Protein AF-Q1YRH8-F1 (afdb_monomer_lite)

Organism: NCBI:txid314287

pLDDT: mean 72.98, std 12.65, range [39.28, 89.56]

Structure (mmCIF, N/CA/C/O backbone):
data_AF-Q1YRH8-F1
#
_entry.id   AF-Q1YRH8-F1
#
loop_
_atom_site.group_PDB
_atom_site.id
_atom_site.type_symbol
_atom_site.label_atom_id
_atom_site.label_alt_id
_atom_site.label_comp_id
_atom_site.label_asym_id
_atom_site.label_entity_id
_atom_site.label_seq_id
_atom_site.pdbx_PDB_ins_code
_atom_site.Cartn_x
_atom_site.Cartn_y
_atom_site.Cartn_z
_atom_site.occupancy
_atom_site.B_iso_or_equiv
_atom_site.auth_seq_id
_atom_site.auth_comp_id
_atom_site.auth_asym_id
_atom_site.auth_atom_id
_atom_site.pdbx_PDB_model_num
ATOM 1 N N . MET A 1 1 ? -27.798 15.670 37.077 1.00 57.66 1 MET A N 1
ATOM 2 C CA . MET A 1 1 ? -27.142 16.315 35.911 1.00 57.66 1 MET A CA 1
ATOM 3 C C . MET A 1 1 ? -25.886 15.578 35.438 1.00 57.66 1 MET A C 1
ATOM 5 O O . MET A 1 1 ? -25.841 15.227 34.269 1.00 57.66 1 MET A O 1
ATOM 9 N N . ALA A 1 2 ? -24.913 15.269 36.309 1.00 60.53 2 ALA A N 1
ATOM 10 C CA . ALA A 1 2 ? -23.658 14.599 35.916 1.00 60.53 2 ALA A CA 1
ATOM 11 C C . ALA A 1 2 ? -23.820 13.175 35.329 1.00 60.53 2 ALA A C 1
ATOM 13 O O . ALA A 1 2 ? -23.082 12.788 34.429 1.00 60.53 2 ALA A O 1
ATOM 14 N N . ALA A 1 3 ? -24.812 12.401 35.787 1.00 62.72 3 ALA A N 1
ATOM 15 C CA . ALA A 1 3 ? -25.101 11.083 35.212 1.00 62.72 3 ALA A CA 1
ATOM 16 C C . ALA A 1 3 ? -25.656 11.183 33.777 1.00 62.72 3 ALA A C 1
ATOM 18 O O . ALA A 1 3 ? -25.268 10.418 32.901 1.00 62.72 3 ALA A O 1
ATOM 19 N N . MET A 1 4 ? -26.509 12.176 33.505 1.00 70.06 4 MET A N 1
ATOM 20 C CA . MET A 1 4 ? -27.130 12.374 32.191 1.00 70.06 4 MET A CA 1
ATOM 21 C C . MET A 1 4 ? -26.109 12.811 31.132 1.00 70.06 4 MET A C 1
ATOM 23 O O . MET A 1 4 ? -26.150 12.335 30.001 1.00 70.06 4 MET A O 1
ATOM 27 N N . THR A 1 5 ? -25.139 13.651 31.507 1.00 74.75 5 THR A N 1
ATOM 28 C CA . THR A 1 5 ? -24.037 14.047 30.615 1.00 74.75 5 THR A CA 1
ATOM 29 C C . THR A 1 5 ? -23.064 12.898 30.348 1.00 74.75 5 THR A C 1
ATOM 31 O O . THR A 1 5 ? -22.548 12.783 29.235 1.00 74.75 5 THR A O 1
ATOM 34 N N . TYR A 1 6 ? -22.848 12.009 31.323 1.00 75.44 6 TYR A N 1
ATOM 35 C CA . TYR A 1 6 ? -22.051 10.794 31.142 1.00 75.44 6 TYR A CA 1
ATOM 36 C C . TYR A 1 6 ? -22.710 9.812 30.161 1.00 75.44 6 TYR A C 1
ATOM 38 O O . TYR A 1 6 ? -22.062 9.389 29.202 1.00 75.44 6 TYR A O 1
ATOM 46 N N . PHE A 1 7 ? -24.004 9.519 30.344 1.00 75.94 7 PHE A N 1
ATOM 47 C CA . PHE A 1 7 ? -24.761 8.654 29.433 1.00 75.94 7 PHE A CA 1
ATOM 48 C C . PHE A 1 7 ? -24.799 9.217 28.009 1.00 75.94 7 PHE A C 1
ATOM 50 O O . PHE A 1 7 ? -24.494 8.494 27.066 1.00 75.94 7 PHE A O 1
ATOM 57 N N . LEU A 1 8 ? -25.069 10.517 27.843 1.00 78.38 8 LEU A N 1
ATOM 58 C CA . LEU A 1 8 ? -25.075 11.167 26.528 1.00 78.38 8 LEU A CA 1
ATOM 59 C C . LEU A 1 8 ? -23.719 11.031 25.815 1.00 78.38 8 LEU A C 1
ATOM 61 O O . LEU A 1 8 ? -23.660 10.666 24.641 1.00 78.38 8 LEU A O 1
ATOM 65 N N . LYS A 1 9 ? -22.619 11.278 26.537 1.00 82.19 9 LYS A N 1
ATOM 66 C CA . LYS A 1 9 ? -21.258 11.148 26.004 1.00 82.19 9 LYS A CA 1
ATOM 67 C C . LYS A 1 9 ? -20.960 9.712 25.580 1.00 82.19 9 LYS A C 1
ATOM 69 O O . LYS A 1 9 ? -20.361 9.497 24.530 1.00 82.19 9 LYS A O 1
ATOM 74 N N . GLN A 1 10 ? -21.372 8.733 26.380 1.00 80.38 10 GLN A N 1
ATOM 75 C CA . GLN A 1 10 ? -21.141 7.324 26.084 1.00 80.38 10 GLN A CA 1
ATOM 76 C C . GLN A 1 10 ? -21.951 6.859 24.865 1.00 80.38 10 GLN A C 1
ATOM 78 O O . GLN A 1 10 ? -21.390 6.208 23.985 1.00 80.38 10 GLN A O 1
ATOM 83 N N . THR A 1 11 ? -23.220 7.261 24.758 1.00 83.62 11 THR A N 1
ATOM 84 C CA . THR A 1 11 ? -24.074 6.967 23.596 1.00 83.62 11 THR A CA 1
ATOM 85 C C . THR A 1 11 ? -23.517 7.586 22.317 1.00 83.62 11 THR A C 1
ATOM 87 O O . THR A 1 11 ? -23.450 6.911 21.292 1.00 83.62 11 THR A O 1
ATOM 90 N N . LEU A 1 12 ? -23.042 8.835 22.374 1.00 85.62 12 LEU A N 1
ATOM 91 C CA . LEU A 1 12 ? -22.444 9.513 21.221 1.00 85.62 12 LEU A CA 1
ATOM 92 C C . LEU A 1 12 ? -21.174 8.800 20.743 1.00 85.62 12 LEU A C 1
ATOM 94 O O . LEU A 1 12 ? -20.993 8.600 19.546 1.00 85.62 12 LEU A O 1
ATOM 98 N N . VAL A 1 13 ? -20.319 8.357 21.668 1.00 85.94 13 VAL A N 1
ATOM 99 C CA . VAL A 1 13 ? -19.107 7.592 21.337 1.00 85.94 13 VAL A CA 1
ATOM 100 C C . VAL A 1 13 ? -19.458 6.252 20.682 1.00 85.94 13 VAL A C 1
ATOM 102 O O . VAL A 1 13 ? -18.837 5.891 19.686 1.00 85.94 13 VAL A O 1
ATOM 105 N N . VAL A 1 14 ? -20.459 5.529 21.195 1.00 86.06 14 VAL A N 1
ATOM 106 C CA . VAL A 1 14 ? -20.920 4.261 20.600 1.00 86.06 14 VAL A CA 1
ATOM 107 C C . VAL A 1 14 ? -21.490 4.485 19.199 1.00 86.06 14 VAL A C 1
ATOM 109 O O . VAL A 1 14 ? -21.098 3.787 18.264 1.00 86.06 14 VAL A O 1
ATOM 112 N N . PHE A 1 15 ? -22.349 5.491 19.032 1.00 87.69 15 PHE A N 1
ATOM 113 C CA . PHE A 1 15 ? -22.907 5.865 17.733 1.00 87.69 15 PHE A CA 1
ATOM 114 C C . PHE A 1 15 ? -21.812 6.215 16.719 1.00 87.69 15 PHE A C 1
ATOM 116 O O . PHE A 1 15 ? -21.863 5.783 15.567 1.00 87.69 15 PHE A O 1
ATOM 123 N N . LEU A 1 16 ? -20.786 6.951 17.154 1.00 88.69 16 LEU A N 1
ATOM 124 C CA . LEU A 1 16 ? -19.670 7.345 16.302 1.00 88.69 16 LEU A CA 1
ATOM 125 C C . LEU A 1 16 ? -18.826 6.138 15.879 1.00 88.69 16 LEU A C 1
ATOM 127 O O . LEU A 1 16 ? -18.448 6.050 14.713 1.00 88.69 16 LEU A O 1
ATOM 131 N N . VAL A 1 17 ? -18.592 5.173 16.778 1.00 87.56 17 VAL A N 1
ATOM 132 C CA . VAL A 1 17 ? -17.941 3.904 16.415 1.00 87.56 17 VAL A CA 1
ATOM 133 C C . VAL A 1 17 ? -18.764 3.167 15.360 1.00 87.56 17 VAL A C 1
ATOM 135 O O . VAL A 1 17 ? -18.214 2.839 14.314 1.00 87.56 17 VAL A O 1
ATOM 138 N N . ILE A 1 18 ? -20.067 2.956 15.576 1.00 87.69 18 ILE A N 1
ATOM 139 C CA . ILE A 1 18 ? -20.941 2.256 14.612 1.00 87.69 18 ILE A CA 1
ATOM 140 C C . ILE A 1 18 ? -20.935 2.969 13.254 1.00 87.69 18 ILE A C 1
ATOM 142 O O . ILE A 1 18 ? -20.771 2.328 12.219 1.00 87.69 18 ILE A O 1
ATOM 146 N N . SER A 1 19 ? -21.014 4.300 13.257 1.00 87.81 19 SER A N 1
ATOM 147 C CA . SER A 1 19 ? -20.952 5.113 12.039 1.00 87.81 19 SER A CA 1
ATOM 148 C C . SER A 1 19 ? -19.624 4.941 11.293 1.00 87.81 19 SER A C 1
ATOM 150 O O . SER A 1 19 ? -19.625 4.887 10.067 1.00 87.81 19 SER A O 1
ATOM 152 N N . CYS A 1 20 ? -18.498 4.784 12.002 1.00 88.31 20 CYS A N 1
ATOM 153 C CA . CYS A 1 20 ? -17.207 4.471 11.378 1.00 88.31 20 CYS A CA 1
ATOM 154 C C . CYS A 1 20 ? -17.208 3.092 10.706 1.00 88.31 20 CYS A C 1
ATOM 156 O O . CYS A 1 20 ? -16.678 2.953 9.608 1.00 88.31 20 CYS A O 1
ATOM 158 N N . TRP A 1 21 ? -17.804 2.075 11.337 1.00 87.81 21 TRP A N 1
ATOM 159 C CA . TRP A 1 21 ? -17.931 0.742 10.734 1.00 87.81 21 TRP A CA 1
ATOM 160 C C . TRP A 1 21 ? -18.792 0.778 9.466 1.00 87.81 21 TRP A C 1
ATOM 162 O O . TRP A 1 21 ? -18.396 0.214 8.446 1.00 87.81 21 TRP A O 1
ATOM 172 N N . CYS A 1 22 ? -19.923 1.489 9.502 1.00 89.31 22 CYS A N 1
ATOM 173 C CA . CYS A 1 22 ? -20.776 1.682 8.330 1.00 89.31 22 CYS A CA 1
ATOM 174 C C . CYS A 1 22 ? -20.044 2.437 7.216 1.00 89.31 22 CYS A C 1
ATOM 176 O O . CYS A 1 22 ? -20.076 2.011 6.066 1.00 89.31 22 CYS A O 1
ATOM 178 N N . LEU A 1 23 ? -19.343 3.524 7.553 1.00 89.56 23 LEU A N 1
ATOM 179 C CA . LEU A 1 23 ? -18.577 4.303 6.584 1.00 89.56 23 LEU A CA 1
ATOM 180 C C . LEU A 1 23 ? -17.472 3.458 5.938 1.00 89.56 23 LEU A C 1
ATOM 182 O O . LEU A 1 23 ? -17.323 3.493 4.722 1.00 89.56 23 LEU A O 1
ATOM 186 N N . LEU A 1 24 ? -16.745 2.649 6.717 1.00 88.31 24 LEU A N 1
ATOM 187 C CA . LEU A 1 24 ? -15.737 1.725 6.189 1.00 88.31 24 LEU A CA 1
ATOM 188 C C . LEU A 1 24 ? -16.352 0.725 5.199 1.00 88.31 24 LEU A C 1
ATOM 190 O O . LEU A 1 24 ? -15.787 0.502 4.130 1.00 88.31 24 LEU A O 1
ATOM 194 N N . ALA A 1 25 ? -17.509 0.148 5.533 1.00 87.00 25 ALA A N 1
ATOM 195 C CA . ALA A 1 25 ? -18.208 -0.788 4.655 1.00 87.00 25 ALA A CA 1
ATOM 196 C C . ALA A 1 25 ? -18.660 -0.119 3.349 1.00 87.00 25 ALA A C 1
ATOM 198 O O . ALA A 1 25 ? -18.429 -0.666 2.274 1.00 87.00 25 ALA A O 1
ATOM 199 N N . VAL A 1 26 ? -19.242 1.082 3.428 1.00 88.25 26 VAL A N 1
ATOM 200 C CA . VAL A 1 26 ? -19.670 1.856 2.251 1.00 88.25 26 VAL A CA 1
ATOM 201 C C . VAL A 1 26 ? -18.485 2.183 1.348 1.00 88.25 26 VAL A C 1
ATOM 203 O O . VAL A 1 26 ? -18.587 2.031 0.136 1.00 88.25 26 VAL A O 1
ATOM 206 N N . VAL A 1 27 ? -17.349 2.586 1.919 1.00 88.38 27 VAL A N 1
ATOM 207 C CA . VAL A 1 27 ? -16.140 2.908 1.149 1.00 88.38 27 VAL A CA 1
ATOM 208 C C . VAL A 1 27 ? -15.563 1.668 0.463 1.00 88.38 27 VAL A C 1
ATOM 210 O O . VAL A 1 27 ? -15.206 1.738 -0.709 1.00 88.38 27 VAL A O 1
ATOM 213 N N . LEU A 1 28 ? -15.511 0.525 1.155 1.00 85.62 28 LEU A N 1
ATOM 214 C CA . LEU A 1 28 ? -15.035 -0.737 0.576 1.00 85.62 28 LEU A CA 1
ATOM 215 C C . LEU A 1 28 ? -15.952 -1.244 -0.542 1.00 85.62 28 LEU A C 1
ATOM 217 O O . LEU A 1 28 ? -15.466 -1.623 -1.604 1.00 85.62 28 LEU A O 1
ATOM 221 N N . ILE A 1 29 ? -17.269 -1.231 -0.324 1.00 86.31 29 ILE A N 1
ATOM 222 C CA . ILE A 1 29 ? -18.248 -1.623 -1.348 1.00 86.31 29 ILE A CA 1
ATOM 223 C C . ILE A 1 29 ? -18.181 -0.655 -2.528 1.00 86.31 29 ILE A C 1
ATOM 225 O O . ILE A 1 29 ? -18.175 -1.099 -3.670 1.00 86.31 29 ILE A O 1
ATOM 229 N N . GLY A 1 30 ? -18.072 0.648 -2.260 1.00 84.19 30 GLY A N 1
ATOM 230 C CA . GLY A 1 30 ? -17.904 1.672 -3.286 1.00 84.19 30 GLY A CA 1
ATOM 231 C C . GLY 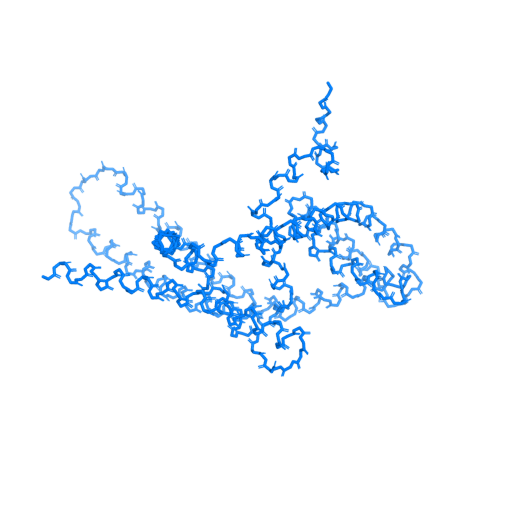A 1 30 ? -16.675 1.419 -4.154 1.00 84.19 30 GLY A C 1
ATOM 232 O O . GLY A 1 30 ? -16.782 1.479 -5.370 1.00 84.19 30 GLY A O 1
ATOM 233 N N . TYR A 1 31 ? -15.542 1.051 -3.557 1.00 85.00 31 TYR A N 1
ATOM 234 C CA . TYR A 1 31 ? -14.344 0.691 -4.315 1.00 85.00 31 TYR A CA 1
ATOM 235 C C . TYR A 1 31 ? -14.527 -0.584 -5.152 1.00 85.00 31 TYR A C 1
ATOM 237 O O . TYR A 1 31 ? -14.177 -0.609 -6.328 1.00 85.00 31 TYR A O 1
ATOM 245 N N . ILE A 1 32 ? -15.097 -1.649 -4.574 1.00 85.38 32 ILE A N 1
ATOM 246 C CA . ILE A 1 32 ? -15.266 -2.935 -5.273 1.00 85.38 32 ILE A CA 1
ATOM 247 C C . ILE A 1 32 ? -16.276 -2.815 -6.423 1.00 85.38 32 ILE A C 1
ATOM 249 O O . ILE A 1 32 ? -16.019 -3.285 -7.526 1.00 85.38 32 ILE A O 1
ATOM 253 N N . VAL A 1 33 ? -17.432 -2.205 -6.169 1.00 85.94 33 VAL A N 1
ATOM 254 C CA . VAL A 1 33 ? -18.534 -2.120 -7.137 1.00 85.94 33 VAL A CA 1
ATOM 255 C C . VAL A 1 33 ? -18.311 -0.983 -8.133 1.00 85.94 33 VAL A C 1
ATOM 257 O O . VAL A 1 33 ? -18.556 -1.158 -9.324 1.00 85.94 33 VAL A O 1
ATOM 260 N N . GLY A 1 34 ? -17.848 0.172 -7.658 1.00 81.62 34 GLY A N 1
ATOM 261 C CA . GLY A 1 34 ? -17.598 1.343 -8.492 1.00 81.62 34 GLY A CA 1
ATOM 262 C C . GLY A 1 34 ? -16.299 1.213 -9.273 1.00 81.62 34 GLY A C 1
ATOM 263 O O . GLY A 1 34 ? -16.327 1.006 -10.479 1.00 81.62 34 GLY A O 1
ATOM 264 N N . ASP A 1 35 ? -15.157 1.272 -8.585 1.00 81.88 35 ASP A N 1
ATOM 265 C CA . ASP A 1 35 ? -13.857 1.392 -9.258 1.00 81.88 35 ASP A CA 1
ATOM 266 C C . ASP A 1 35 ? -13.327 0.062 -9.819 1.00 81.88 35 ASP A C 1
ATOM 268 O O . ASP A 1 35 ? -12.639 0.064 -10.837 1.00 81.88 35 ASP A O 1
ATOM 272 N N . LEU A 1 36 ? -13.605 -1.077 -9.167 1.00 81.12 36 LEU A N 1
ATOM 273 C CA . LEU A 1 36 ? -13.096 -2.382 -9.613 1.00 81.12 36 LEU A CA 1
ATOM 274 C C . LEU A 1 36 ? -14.003 -3.049 -10.658 1.00 81.12 36 LEU A C 1
ATOM 276 O O . LEU A 1 36 ? -13.507 -3.620 -11.624 1.00 81.12 36 LEU A O 1
ATOM 280 N N . ALA A 1 37 ? -15.323 -3.004 -10.450 1.00 82.56 37 ALA A N 1
ATOM 281 C CA . ALA A 1 37 ? -16.304 -3.609 -11.352 1.00 82.56 37 ALA A CA 1
ATOM 282 C C . ALA A 1 37 ? -16.863 -2.630 -12.402 1.00 82.56 37 ALA A C 1
ATOM 284 O O . ALA A 1 37 ? -17.500 -3.075 -13.354 1.00 82.56 37 ALA A O 1
ATOM 285 N N . GLY A 1 38 ? -16.637 -1.319 -12.250 1.00 81.50 38 GLY A N 1
ATOM 286 C CA . GLY A 1 38 ? -17.089 -0.299 -13.202 1.00 81.50 38 GLY A CA 1
ATOM 287 C C . GLY A 1 38 ? -18.606 -0.088 -13.231 1.00 81.50 38 GLY A C 1
ATOM 288 O O . GLY A 1 38 ? -19.129 0.400 -14.227 1.00 81.50 38 GLY A O 1
ATOM 289 N N . LEU A 1 39 ? -19.334 -0.500 -12.186 1.00 81.44 39 LEU A N 1
ATOM 290 C CA . LEU A 1 39 ? -20.804 -0.533 -12.195 1.00 81.44 39 LEU A CA 1
ATOM 291 C C . LEU A 1 39 ? -21.451 0.784 -11.743 1.00 81.44 39 LEU A C 1
ATOM 293 O O . LEU A 1 39 ? -22.637 0.991 -11.994 1.00 81.44 39 LEU A O 1
ATOM 297 N N . ILE A 1 40 ? -20.717 1.641 -11.024 1.00 81.94 40 ILE A N 1
ATOM 298 C CA . ILE A 1 40 ? -21.237 2.874 -10.413 1.00 81.94 40 ILE A CA 1
ATOM 299 C C . ILE A 1 40 ? -20.176 3.975 -10.492 1.00 81.94 40 ILE A C 1
ATOM 301 O O . ILE A 1 40 ? -19.019 3.735 -10.157 1.00 81.94 40 ILE A O 1
ATOM 305 N N . ASP A 1 41 ? -20.591 5.196 -10.836 1.00 76.69 41 ASP A N 1
ATOM 306 C CA . ASP A 1 41 ? -19.722 6.373 -10.788 1.00 76.69 41 ASP A CA 1
ATOM 307 C C . ASP A 1 41 ? -19.381 6.755 -9.341 1.00 76.69 41 ASP A C 1
ATOM 309 O O . ASP A 1 41 ? -20.229 7.192 -8.554 1.00 76.69 41 ASP A O 1
ATOM 313 N N . THR A 1 42 ? -18.109 6.608 -8.982 1.00 79.06 42 THR A N 1
ATOM 314 C CA . THR A 1 42 ? -17.572 6.910 -7.653 1.00 79.06 42 THR A CA 1
ATOM 315 C C . THR A 1 42 ? -16.694 8.157 -7.662 1.00 79.06 42 THR A C 1
ATOM 317 O O . THR A 1 42 ? -15.856 8.375 -8.533 1.00 79.06 42 THR A O 1
ATOM 320 N N . SER A 1 43 ? -16.849 9.004 -6.637 1.00 82.19 43 SER A N 1
ATOM 321 C CA . SER A 1 43 ? -15.968 10.161 -6.450 1.00 82.19 43 SER A CA 1
ATOM 322 C C . SER A 1 43 ? -14.697 9.764 -5.698 1.00 82.19 43 SER A C 1
ATOM 324 O O . SER A 1 43 ? -14.737 9.466 -4.499 1.00 82.19 43 SER A O 1
ATOM 326 N N . ARG A 1 44 ? -13.548 9.859 -6.382 1.00 79.50 44 ARG A N 1
ATOM 327 C CA . ARG A 1 44 ? -12.206 9.665 -5.796 1.00 79.50 44 ARG A CA 1
ATOM 328 C C . ARG A 1 44 ? -11.984 10.534 -4.555 1.00 79.50 44 ARG A C 1
ATOM 330 O O . ARG A 1 44 ? -11.411 10.079 -3.567 1.00 79.50 44 ARG A O 1
ATOM 337 N N . GLN A 1 45 ? -12.458 11.781 -4.584 1.00 81.75 45 GLN A N 1
ATOM 338 C CA . GLN A 1 45 ? -12.315 12.703 -3.457 1.00 81.75 45 GLN A CA 1
ATOM 339 C C . GLN A 1 45 ? -13.127 12.241 -2.246 1.00 81.75 45 GLN A C 1
ATOM 341 O O . GLN A 1 45 ? -12.610 12.250 -1.131 1.00 81.75 45 GLN A O 1
ATOM 346 N N . ALA A 1 46 ? -14.366 11.784 -2.451 1.00 83.19 46 ALA A N 1
ATOM 347 C CA . ALA A 1 46 ? -15.209 11.304 -1.358 1.00 83.19 46 ALA A CA 1
ATOM 348 C C . ALA A 1 46 ? -14.610 10.061 -0.676 1.00 83.19 46 ALA A C 1
ATOM 350 O O . ALA A 1 46 ? -14.591 9.972 0.555 1.00 83.19 46 ALA A O 1
ATOM 351 N N . GLN A 1 47 ? -14.059 9.128 -1.455 1.00 83.31 47 GLN A N 1
ATOM 352 C CA . GLN A 1 47 ? -13.388 7.940 -0.920 1.00 83.31 47 GLN A CA 1
ATOM 353 C C . GLN A 1 47 ? -12.100 8.289 -0.161 1.00 83.31 47 GLN A C 1
ATOM 355 O O . GLN A 1 47 ? -11.888 7.817 0.954 1.00 83.31 47 GLN A O 1
ATOM 360 N N . ALA A 1 48 ? -11.253 9.162 -0.708 1.00 83.19 48 ALA A N 1
ATOM 361 C CA . ALA A 1 48 ? -10.012 9.548 -0.041 1.00 83.19 48 ALA A CA 1
ATOM 362 C C . ALA A 1 48 ? -10.268 10.308 1.275 1.00 83.19 48 ALA A C 1
ATOM 364 O O . ALA A 1 48 ? -9.652 10.003 2.298 1.00 83.19 48 ALA A O 1
ATOM 365 N N . TRP A 1 49 ? -11.219 11.246 1.288 1.00 84.88 49 TRP A N 1
ATOM 366 C CA . TRP A 1 49 ? -11.590 11.983 2.500 1.00 84.88 49 TRP A CA 1
ATOM 367 C C . TRP A 1 49 ? -12.224 11.095 3.568 1.00 84.88 49 TRP A C 1
ATOM 369 O O . TRP A 1 49 ? -11.905 11.233 4.750 1.00 84.88 49 TRP A O 1
ATOM 379 N N . SER A 1 50 ? -13.086 10.159 3.172 1.00 86.25 50 SER A N 1
ATOM 380 C CA . SER A 1 50 ? -13.678 9.204 4.113 1.00 86.25 50 SER A CA 1
ATOM 381 C C . SER A 1 50 ? -12.628 8.257 4.702 1.00 86.25 50 SER A C 1
ATOM 383 O O . SER A 1 50 ? -12.649 8.024 5.910 1.00 86.25 50 SER A O 1
ATOM 385 N N . LEU A 1 51 ? -11.652 7.793 3.913 1.00 85.69 51 LEU A N 1
ATOM 386 C CA . LEU A 1 51 ? -10.520 7.004 4.415 1.00 85.69 51 LEU A CA 1
ATOM 387 C C . LEU A 1 51 ? -9.636 7.794 5.384 1.00 85.69 51 LEU A C 1
ATOM 389 O O . LEU A 1 51 ? -9.271 7.273 6.438 1.00 85.69 51 LEU A O 1
ATOM 393 N N . LEU A 1 52 ? -9.323 9.055 5.076 1.00 84.31 52 LEU A N 1
ATOM 394 C CA . LEU A 1 52 ? -8.556 9.922 5.976 1.00 84.31 52 LEU A CA 1
ATOM 395 C C . LEU A 1 52 ? -9.293 10.170 7.294 1.00 84.31 52 LEU A C 1
ATOM 397 O O . LEU A 1 52 ? -8.684 10.113 8.364 1.00 84.31 52 LEU A O 1
ATOM 401 N N . LEU A 1 53 ? -10.607 10.393 7.229 1.00 85.62 53 LEU A N 1
ATOM 402 C CA . LEU A 1 53 ? -11.453 10.547 8.406 1.00 85.62 53 LEU A CA 1
ATOM 403 C C . LEU A 1 53 ? -11.471 9.263 9.244 1.00 85.62 53 LEU A C 1
ATOM 405 O O . LEU A 1 53 ? -11.257 9.323 10.454 1.00 85.62 53 LEU A O 1
ATOM 409 N N . LEU A 1 54 ? -11.640 8.096 8.615 1.00 86.88 54 LEU A N 1
ATOM 410 C CA . LEU A 1 54 ? -11.575 6.798 9.292 1.00 86.88 54 LEU A CA 1
ATOM 411 C C . LEU A 1 54 ? -10.213 6.571 9.951 1.00 86.88 54 LEU A C 1
ATOM 413 O O . LEU A 1 54 ? -10.151 6.156 11.110 1.00 86.88 54 LEU A O 1
ATOM 417 N N . PHE A 1 55 ? -9.122 6.891 9.256 1.00 83.88 55 PHE A N 1
ATOM 418 C CA . PHE A 1 55 ? -7.774 6.781 9.801 1.00 83.88 55 PHE A CA 1
ATOM 419 C C . PHE A 1 55 ? -7.573 7.711 11.003 1.00 83.88 55 PHE A C 1
ATOM 421 O O . PHE A 1 55 ? -7.095 7.262 12.048 1.00 83.88 55 PHE A O 1
ATOM 428 N N . GLY A 1 56 ? -8.002 8.972 10.904 1.00 81.25 56 GLY A N 1
ATOM 429 C CA . GLY A 1 56 ? -7.954 9.933 12.007 1.00 81.25 56 GLY A CA 1
ATOM 430 C C . GLY A 1 56 ? -8.744 9.459 13.229 1.00 81.25 56 GLY A C 1
ATOM 431 O O . GLY A 1 56 ? -8.229 9.470 14.349 1.00 81.25 56 GLY A O 1
ATOM 432 N N . LEU A 1 57 ? -9.961 8.955 13.019 1.00 83.50 57 LEU A N 1
ATOM 433 C CA . LEU A 1 57 ? -10.807 8.429 14.092 1.00 83.50 57 LEU A CA 1
ATOM 434 C C . LEU A 1 57 ? -10.242 7.137 14.700 1.00 83.50 57 LEU A C 1
ATOM 436 O O . LEU A 1 57 ? -10.303 6.962 15.918 1.00 83.50 57 LEU A O 1
ATOM 440 N N . SER A 1 58 ? -9.611 6.270 13.901 1.00 82.62 58 SER A N 1
ATOM 441 C CA . SER A 1 58 ? -8.984 5.028 14.383 1.00 82.62 58 SER A CA 1
ATOM 442 C C . SER A 1 58 ? -7.850 5.263 15.392 1.00 82.62 58 SER A C 1
ATOM 444 O O . SER A 1 58 ? -7.583 4.411 16.242 1.00 82.62 58 SER A O 1
ATOM 446 N N . ARG A 1 59 ? -7.199 6.436 15.338 1.00 81.31 59 ARG A N 1
ATOM 447 C CA . ARG A 1 59 ? -6.117 6.824 16.257 1.00 81.31 59 ARG A CA 1
ATOM 448 C C . ARG A 1 59 ? -6.625 7.269 17.627 1.00 81.31 59 ARG A C 1
ATOM 450 O O . ARG A 1 59 ? -5.836 7.343 18.568 1.00 81.31 59 ARG A O 1
ATOM 457 N N . SER A 1 60 ? -7.922 7.538 17.763 1.00 85.62 60 SER A N 1
ATOM 458 C CA . SER A 1 60 ? -8.516 7.945 19.031 1.00 85.62 60 SER A CA 1
ATOM 459 C C . SER A 1 60 ? -8.566 6.785 20.029 1.00 85.62 60 SER A C 1
ATOM 461 O O . SER A 1 60 ? -9.199 5.751 19.795 1.00 85.62 60 SER A O 1
ATOM 463 N N . SER A 1 61 ? -7.942 6.973 21.194 1.00 81.56 61 SER A N 1
ATOM 464 C CA . SER A 1 61 ? -7.944 5.978 22.271 1.00 81.56 61 SER A CA 1
ATOM 465 C C . SER A 1 61 ? -9.348 5.731 22.832 1.00 81.56 61 SER A C 1
ATOM 467 O O . SER A 1 61 ? -9.688 4.594 23.159 1.00 81.56 61 SER A O 1
ATOM 469 N N . THR A 1 62 ? -10.196 6.763 22.887 1.00 81.38 62 THR A N 1
ATOM 470 C CA . THR A 1 62 ? -11.566 6.661 23.412 1.00 81.38 62 THR A CA 1
ATOM 471 C C . THR A 1 62 ? -12.453 5.803 22.515 1.00 81.38 62 THR A C 1
ATOM 473 O O . THR A 1 62 ? -13.165 4.930 23.015 1.00 81.38 62 THR A O 1
ATOM 476 N N . LEU A 1 63 ? -12.358 5.984 21.193 1.00 83.31 63 LEU A N 1
ATOM 477 C CA . LEU A 1 63 ? -13.091 5.177 20.214 1.00 83.31 63 LEU A CA 1
ATOM 478 C C . LEU A 1 63 ? -12.594 3.733 20.195 1.00 83.31 63 LEU A C 1
ATOM 480 O O . LEU A 1 63 ? -13.401 2.811 20.101 1.00 83.31 63 LEU A O 1
ATOM 484 N N . ARG A 1 64 ? -11.287 3.512 20.372 1.00 84.38 64 ARG A N 1
ATOM 485 C CA . ARG A 1 64 ? -10.718 2.161 20.464 1.00 84.38 64 ARG A CA 1
ATOM 486 C C . ARG A 1 64 ? -11.234 1.396 21.685 1.00 84.38 64 ARG A C 1
ATOM 488 O O . ARG A 1 64 ? -11.616 0.236 21.551 1.00 84.38 64 ARG A O 1
ATOM 495 N N . VAL A 1 65 ? -11.291 2.039 22.853 1.00 85.88 65 VAL A N 1
ATOM 496 C CA . VAL A 1 65 ? -11.848 1.430 24.076 1.00 85.88 65 VAL A CA 1
ATOM 497 C C . VAL A 1 65 ? -13.340 1.138 23.912 1.00 85.88 65 VAL A C 1
ATOM 499 O O . VAL A 1 65 ? -13.793 0.054 24.276 1.00 85.88 65 VAL A O 1
ATOM 502 N N . ALA A 1 66 ? -14.105 2.064 23.332 1.00 84.44 66 ALA A N 1
ATOM 503 C CA . ALA A 1 66 ? -15.524 1.844 23.064 1.00 84.44 66 ALA A CA 1
ATOM 504 C C . ALA A 1 66 ? -15.757 0.692 22.074 1.00 84.44 66 ALA A C 1
ATOM 506 O O . ALA A 1 66 ? -16.619 -0.147 22.313 1.00 84.44 66 ALA A O 1
ATOM 507 N N . ASN A 1 67 ? -14.946 0.591 21.019 1.00 86.88 67 ASN A N 1
ATOM 508 C CA . ASN A 1 67 ? -14.997 -0.515 20.064 1.00 86.88 67 ASN A CA 1
ATOM 509 C C . ASN A 1 67 ? -14.739 -1.876 20.734 1.00 86.88 67 ASN A C 1
ATOM 511 O O . ASN A 1 67 ? -15.446 -2.843 20.460 1.00 86.88 67 ASN A O 1
ATOM 515 N N . LEU A 1 68 ? -13.765 -1.955 21.649 1.00 85.62 68 LEU A N 1
ATOM 516 C CA . LEU A 1 68 ? -13.514 -3.175 22.424 1.00 85.62 68 LEU A CA 1
ATOM 517 C C . LEU A 1 68 ? -14.717 -3.552 23.295 1.00 85.62 68 LEU A C 1
ATOM 519 O O . LEU A 1 68 ? -15.116 -4.712 23.290 1.00 85.62 68 LEU A O 1
ATOM 523 N N . ARG A 1 69 ? -15.338 -2.577 23.972 1.00 85.62 69 ARG A N 1
ATOM 524 C CA . ARG A 1 69 ? -16.546 -2.817 24.778 1.00 85.62 69 ARG A CA 1
ATOM 525 C C . ARG A 1 69 ? -17.726 -3.293 23.937 1.00 85.62 69 ARG A C 1
ATOM 527 O O . ARG A 1 69 ? -18.422 -4.201 24.364 1.00 85.62 69 ARG A O 1
ATOM 534 N N . ILE A 1 70 ? -17.939 -2.716 22.752 1.00 83.69 70 ILE A N 1
ATOM 535 C CA . ILE A 1 70 ? -19.006 -3.147 21.833 1.00 83.69 70 ILE A CA 1
ATOM 536 C C . ILE A 1 70 ? -18.769 -4.593 21.384 1.00 83.69 70 ILE A C 1
ATOM 538 O O . ILE A 1 70 ? -19.700 -5.391 21.380 1.00 83.69 70 ILE A O 1
ATOM 542 N N . ARG A 1 71 ? -17.523 -4.954 21.048 1.00 83.06 71 ARG A N 1
ATOM 543 C CA . ARG A 1 71 ? -17.174 -6.333 20.672 1.00 83.06 71 ARG A CA 1
ATOM 544 C C . ARG A 1 71 ? -17.366 -7.324 21.819 1.00 83.06 71 ARG A C 1
ATOM 546 O O . ARG A 1 71 ? -17.876 -8.409 21.575 1.00 83.06 71 ARG A O 1
ATOM 553 N N . GLN A 1 72 ? -16.967 -6.958 23.038 1.00 84.25 72 GLN A N 1
ATOM 554 C CA . GLN A 1 72 ? -17.175 -7.780 24.236 1.00 84.25 72 GLN A CA 1
ATOM 555 C C . GLN A 1 72 ? -18.666 -7.961 24.521 1.00 84.25 72 GLN A C 1
ATOM 557 O O . GLN A 1 72 ? -19.128 -9.087 24.629 1.00 84.25 72 GLN A O 1
ATOM 562 N N . TRP A 1 73 ? -19.435 -6.869 24.501 1.00 83.75 73 TRP A N 1
ATOM 563 C CA . TRP A 1 73 ? -20.888 -6.923 24.648 1.00 83.75 73 TRP A CA 1
ATOM 564 C C . TRP A 1 73 ? -21.537 -7.828 23.599 1.00 83.75 73 TRP A C 1
ATOM 566 O O . TRP A 1 73 ? -22.387 -8.640 23.938 1.00 83.75 73 TRP A O 1
ATOM 576 N N . PHE A 1 74 ? -21.111 -7.733 22.335 1.00 78.69 74 PHE A N 1
ATOM 577 C CA . PHE A 1 74 ? -21.617 -8.610 21.284 1.00 78.69 74 PHE A CA 1
ATOM 578 C C . PHE A 1 74 ? -21.286 -10.079 21.571 1.00 78.69 74 PHE A C 1
ATOM 580 O O . PHE A 1 74 ? -22.170 -10.920 21.445 1.00 78.69 74 PHE A O 1
ATOM 587 N N . ALA A 1 75 ? -20.061 -10.386 22.008 1.00 76.44 75 ALA A N 1
ATOM 588 C CA . ALA A 1 75 ? -19.654 -11.745 22.369 1.00 76.44 75 ALA A CA 1
ATOM 589 C C . ALA A 1 75 ? -20.488 -12.341 23.520 1.00 76.44 75 ALA A C 1
ATOM 591 O O . ALA A 1 75 ? -20.740 -13.543 23.516 1.00 76.44 75 ALA A O 1
ATOM 592 N N . ASP A 1 76 ? -20.968 -11.502 24.439 1.00 79.44 76 ASP A N 1
ATOM 593 C CA . ASP A 1 76 ? -21.791 -11.914 25.581 1.00 79.44 76 ASP A CA 1
ATOM 594 C C . ASP A 1 76 ? -23.286 -12.092 25.228 1.00 79.44 76 ASP A C 1
ATOM 596 O O . ASP A 1 76 ? -24.072 -12.571 26.048 1.00 79.44 76 ASP A O 1
ATOM 600 N N . THR A 1 77 ? -23.720 -11.722 24.014 1.00 80.25 77 THR A N 1
ATOM 601 C CA . THR A 1 77 ? -25.119 -11.901 23.582 1.00 80.25 77 THR A CA 1
ATOM 602 C C . THR A 1 77 ? -25.398 -13.303 23.034 1.00 80.25 77 THR A C 1
ATOM 604 O O . THR A 1 77 ? -24.578 -13.900 22.342 1.00 80.25 77 THR A O 1
ATOM 607 N N . GLY A 1 78 ? -26.623 -13.810 23.237 1.00 69.25 78 GLY A N 1
ATOM 608 C CA . GLY A 1 78 ? -27.065 -15.099 22.676 1.00 69.25 78 GLY A CA 1
ATOM 609 C C . GLY A 1 78 ? -27.012 -15.177 21.139 1.00 69.25 78 GLY A C 1
ATOM 610 O O . GLY A 1 78 ? -26.880 -16.261 20.578 1.00 69.25 78 GLY A O 1
ATOM 611 N N . LEU A 1 79 ? -27.024 -14.031 20.449 1.00 68.81 79 LEU A N 1
ATOM 612 C CA . LEU A 1 79 ? -26.781 -13.934 19.004 1.00 68.81 79 LEU A CA 1
ATOM 613 C C . LEU A 1 79 ? -25.359 -14.367 18.621 1.00 68.81 79 LEU A C 1
ATOM 615 O O . LEU A 1 79 ? -25.183 -15.032 17.600 1.00 68.81 79 LEU A O 1
ATOM 619 N N . ALA A 1 80 ? -24.352 -14.056 19.441 1.00 68.50 80 ALA A N 1
ATOM 620 C CA . ALA A 1 80 ? -22.988 -14.521 19.213 1.00 68.50 80 ALA A CA 1
ATOM 621 C C . ALA A 1 80 ? -22.835 -16.028 19.457 1.00 68.50 80 ALA A C 1
ATOM 623 O O . ALA A 1 80 ? -22.006 -16.649 18.802 1.00 68.50 80 ALA A O 1
ATOM 624 N N . ALA A 1 81 ? -23.660 -16.649 20.303 1.00 68.94 81 ALA A N 1
ATOM 625 C CA . ALA A 1 81 ? -23.644 -18.105 20.466 1.00 68.94 81 ALA A CA 1
ATOM 626 C C . ALA A 1 81 ? -24.105 -18.843 19.193 1.00 68.94 81 ALA A C 1
ATOM 628 O O . ALA A 1 81 ? -23.588 -19.912 18.879 1.00 68.94 81 ALA A O 1
ATOM 629 N N . VAL A 1 82 ? -25.036 -18.255 18.432 1.00 73.25 82 VAL A N 1
ATOM 630 C CA . VAL A 1 82 ? -25.568 -18.844 17.189 1.00 73.25 82 VAL A CA 1
ATOM 631 C C . VAL A 1 82 ? -24.731 -18.454 15.967 1.00 73.25 82 VAL A C 1
ATOM 633 O O . VAL A 1 82 ? -24.394 -19.300 15.144 1.00 73.25 82 VAL A O 1
ATOM 636 N N . VAL A 1 83 ? -24.372 -17.174 15.840 1.00 76.62 83 VAL A N 1
ATOM 637 C CA . VAL A 1 83 ? -23.672 -16.634 14.658 1.00 76.62 83 VAL A CA 1
ATOM 638 C C . VAL A 1 83 ? -22.150 -16.726 14.801 1.00 76.62 83 VAL A C 1
ATOM 640 O O . VAL A 1 83 ? -21.435 -16.849 13.807 1.00 76.62 83 VAL A O 1
ATOM 643 N N . GLY A 1 84 ? -21.638 -16.702 16.032 1.00 74.44 84 GLY A N 1
ATOM 644 C CA . GLY A 1 84 ? -20.209 -16.715 16.340 1.00 74.44 84 GLY A CA 1
ATOM 645 C C . GLY A 1 84 ? -19.454 -17.906 15.754 1.00 74.44 84 GLY A C 1
ATOM 646 O O . GLY A 1 84 ? -18.439 -17.665 15.106 1.00 74.44 84 GLY A O 1
ATOM 647 N N . PRO A 1 85 ? -19.924 -19.163 15.881 1.00 79.12 85 PRO A N 1
ATOM 648 C CA . PRO A 1 85 ? -19.216 -20.319 15.328 1.00 79.12 85 PRO A CA 1
ATOM 649 C C . PRO A 1 85 ? -19.050 -20.245 13.804 1.00 79.12 85 PRO A C 1
ATOM 651 O O . PRO A 1 85 ? -17.960 -20.481 13.278 1.00 79.12 85 PRO A O 1
ATOM 654 N N . ALA A 1 86 ? -20.108 -19.849 13.087 1.00 79.50 86 ALA A N 1
ATOM 655 C CA . ALA A 1 86 ? -20.067 -19.672 11.637 1.00 79.50 86 ALA A CA 1
ATOM 656 C C . ALA A 1 86 ? -19.125 -18.523 11.243 1.00 79.50 86 ALA A C 1
ATOM 658 O O . ALA A 1 86 ? -18.287 -18.678 10.354 1.00 79.50 86 ALA A O 1
ATOM 659 N N . LEU A 1 87 ? -19.205 -17.393 11.950 1.00 78.88 87 LEU A N 1
ATOM 660 C CA . LEU A 1 87 ? -18.366 -16.226 11.693 1.00 78.88 87 LEU A CA 1
ATOM 661 C C . LEU A 1 87 ? -16.884 -16.504 11.980 1.00 78.88 87 LEU A C 1
ATOM 663 O O . LEU A 1 87 ? -16.029 -16.056 11.223 1.00 78.88 87 LEU A O 1
ATOM 667 N N . ILE A 1 88 ? -16.575 -17.255 13.041 1.00 82.19 88 ILE A N 1
ATOM 668 C CA . ILE A 1 88 ? -15.211 -17.687 13.376 1.00 82.19 88 ILE A CA 1
ATOM 669 C C . ILE A 1 88 ? -14.677 -18.612 12.286 1.00 82.19 88 ILE A C 1
ATOM 671 O O . ILE A 1 88 ? -13.570 -18.397 11.812 1.00 82.19 88 ILE A O 1
ATOM 675 N N . THR A 1 89 ? -15.476 -19.576 11.826 1.00 83.00 89 THR A N 1
ATOM 676 C CA . THR A 1 89 ? -15.058 -20.508 10.767 1.00 83.00 89 THR A CA 1
ATOM 677 C C . THR A 1 89 ? -14.749 -19.769 9.464 1.00 83.00 89 THR A C 1
ATOM 679 O O . THR A 1 89 ? -13.686 -19.963 8.876 1.00 83.00 89 THR A O 1
ATOM 682 N N . VAL A 1 90 ? -15.641 -18.869 9.032 1.00 84.31 90 VAL A N 1
ATOM 683 C CA . VAL A 1 90 ? -15.424 -18.039 7.835 1.00 84.31 90 VAL A CA 1
ATOM 684 C C . VAL A 1 90 ? -14.206 -17.142 8.019 1.00 84.31 90 VAL A C 1
ATOM 686 O O . VAL A 1 90 ? -13.348 -17.083 7.140 1.00 84.31 90 VAL A O 1
ATOM 689 N N . ARG A 1 91 ? -14.090 -16.479 9.174 1.00 86.06 91 ARG A N 1
ATOM 690 C CA . ARG A 1 91 ? -12.932 -15.647 9.508 1.00 86.06 91 ARG A CA 1
ATOM 691 C C . ARG A 1 91 ? -11.644 -16.452 9.425 1.00 86.06 91 ARG A C 1
ATOM 693 O O . ARG A 1 91 ? -10.692 -15.954 8.845 1.00 86.06 91 ARG A O 1
ATOM 700 N N . ASP A 1 92 ? -11.600 -17.657 9.974 1.00 86.69 92 ASP A N 1
ATOM 701 C CA . ASP A 1 92 ? -10.400 -18.488 9.991 1.00 86.69 92 ASP A CA 1
ATOM 702 C C . ASP A 1 92 ? -9.997 -18.924 8.584 1.00 86.69 92 ASP A C 1
ATOM 704 O O . ASP A 1 92 ? -8.815 -18.871 8.251 1.00 86.69 92 ASP A O 1
ATOM 708 N N . ILE A 1 93 ? -10.959 -19.302 7.737 1.00 87.94 93 ILE A N 1
ATOM 709 C CA . ILE A 1 93 ? -10.698 -19.629 6.328 1.00 87.94 93 ILE A CA 1
ATOM 710 C C . ILE A 1 93 ? -10.132 -18.407 5.602 1.00 87.94 93 ILE A C 1
ATOM 712 O O . ILE A 1 93 ? -9.089 -18.506 4.955 1.00 87.94 93 ILE A O 1
ATOM 716 N N . VAL A 1 94 ? -10.776 -17.246 5.753 1.00 86.00 94 VAL A N 1
ATOM 717 C CA . VAL A 1 94 ? -10.334 -15.993 5.126 1.00 86.00 94 VAL A CA 1
ATOM 718 C C . VAL A 1 94 ? -8.949 -15.604 5.633 1.00 86.00 94 VAL A C 1
ATOM 720 O O . VAL A 1 94 ? -8.067 -15.337 4.831 1.00 86.00 94 VAL A O 1
ATOM 723 N N . VAL A 1 95 ? -8.719 -15.626 6.945 1.00 87.19 95 VAL A N 1
ATOM 724 C CA . VAL A 1 95 ? -7.431 -15.292 7.567 1.00 87.19 95 VAL A CA 1
ATOM 725 C C . VAL A 1 95 ? -6.328 -16.225 7.079 1.00 87.19 95 VAL A C 1
ATOM 727 O O . VAL A 1 95 ? -5.251 -15.747 6.739 1.00 87.19 95 VAL A O 1
ATOM 730 N N . ARG A 1 96 ? -6.577 -17.537 7.002 1.00 86.75 96 ARG A N 1
ATOM 731 C CA . ARG A 1 96 ? -5.593 -18.502 6.485 1.00 86.75 96 ARG A CA 1
ATOM 732 C C . ARG A 1 96 ? -5.294 -18.267 5.010 1.00 86.75 96 ARG A C 1
ATOM 734 O O . ARG A 1 96 ? -4.123 -18.229 4.642 1.00 86.75 96 ARG A O 1
ATOM 741 N N . GLY A 1 97 ? -6.327 -18.081 4.188 1.00 87.25 97 GLY A N 1
ATOM 742 C CA . GLY A 1 97 ? -6.164 -17.796 2.763 1.00 87.25 97 GLY A CA 1
ATOM 743 C C . GLY A 1 97 ? -5.377 -16.509 2.537 1.00 87.25 97 GLY A C 1
ATOM 744 O O . GLY A 1 97 ? -4.392 -16.497 1.807 1.00 87.25 97 GLY A O 1
ATOM 745 N N . LEU A 1 98 ? -5.745 -15.444 3.243 1.00 87.12 98 LEU A N 1
ATOM 746 C CA . LEU A 1 98 ? -5.129 -14.130 3.101 1.00 87.12 98 LEU A CA 1
ATOM 747 C C . LEU A 1 98 ? -3.698 -14.104 3.651 1.00 87.12 98 LEU A C 1
ATOM 749 O O . LEU A 1 98 ? -2.825 -13.503 3.032 1.00 87.12 98 LEU A O 1
ATOM 753 N N . ARG A 1 99 ? -3.425 -14.835 4.742 1.00 87.62 99 ARG A N 1
ATOM 754 C CA . ARG A 1 99 ? -2.062 -15.069 5.238 1.00 87.62 99 ARG A CA 1
ATOM 755 C C . ARG A 1 99 ? -1.226 -15.834 4.218 1.00 87.62 99 ARG A C 1
ATOM 757 O O . ARG A 1 99 ? -0.097 -15.440 3.962 1.00 87.62 99 ARG A O 1
ATOM 764 N N . SER A 1 100 ? -1.763 -16.901 3.626 1.00 86.50 100 SER A N 1
ATOM 765 C CA . SER A 1 100 ? -1.050 -17.684 2.611 1.00 86.50 100 SER A CA 1
ATOM 766 C C . SER A 1 100 ? -0.704 -16.836 1.386 1.00 86.50 100 SER A C 1
ATOM 768 O O . SER A 1 100 ? 0.450 -16.824 0.965 1.00 86.50 100 SER A O 1
ATOM 770 N N . VAL A 1 101 ? -1.668 -16.071 0.864 1.00 86.19 101 VAL A N 1
ATOM 771 C CA . VAL A 1 101 ? -1.438 -15.138 -0.248 1.00 86.19 101 VAL A CA 1
ATOM 772 C C . VAL A 1 101 ? -0.389 -14.099 0.131 1.00 86.19 101 VAL A C 1
ATOM 774 O O . VAL A 1 101 ? 0.557 -13.902 -0.622 1.00 86.19 101 VAL A O 1
ATOM 777 N N . TYR A 1 102 ? -0.509 -13.478 1.306 1.00 87.19 102 TYR A N 1
ATOM 778 C CA . TYR A 1 102 ? 0.452 -12.482 1.772 1.00 87.19 102 TYR A CA 1
ATOM 779 C C . TYR A 1 102 ? 1.873 -13.047 1.862 1.00 87.19 102 TYR A C 1
ATOM 781 O O . TYR A 1 102 ? 2.790 -12.436 1.327 1.00 87.19 102 TYR A O 1
ATOM 789 N N . VAL A 1 103 ? 2.058 -14.222 2.475 1.00 83.62 103 VAL A N 1
ATOM 790 C CA . VAL A 1 103 ? 3.373 -14.875 2.583 1.00 83.62 103 VAL A CA 1
ATOM 791 C C . VAL A 1 103 ? 3.937 -15.176 1.196 1.00 83.62 103 VAL A C 1
ATOM 793 O O . VAL A 1 103 ? 5.065 -14.796 0.905 1.00 83.62 103 VAL A O 1
ATOM 796 N N . ASN A 1 104 ? 3.149 -15.788 0.311 1.00 83.19 104 ASN A N 1
ATOM 797 C CA . ASN A 1 104 ? 3.602 -16.128 -1.039 1.00 83.19 104 ASN A CA 1
ATOM 798 C C . ASN A 1 104 ? 3.984 -14.884 -1.851 1.00 83.19 104 ASN A C 1
ATOM 800 O O . ASN A 1 104 ? 5.023 -14.871 -2.506 1.00 83.19 104 ASN A O 1
ATOM 804 N N . VAL A 1 105 ? 3.175 -13.825 -1.783 1.00 82.94 105 VAL A N 1
ATOM 805 C CA . VAL A 1 105 ? 3.455 -12.557 -2.467 1.00 82.94 105 VAL A CA 1
ATOM 806 C C . VAL A 1 105 ? 4.672 -11.868 -1.853 1.00 82.94 105 VAL A C 1
ATOM 808 O O . VAL A 1 105 ? 5.490 -11.336 -2.592 1.00 82.94 105 VAL A O 1
ATOM 811 N N . TYR A 1 106 ? 4.838 -11.907 -0.531 1.00 82.06 106 TYR A N 1
ATOM 812 C CA . TYR A 1 106 ? 6.006 -11.359 0.159 1.00 82.06 106 TYR A CA 1
ATOM 813 C C . TYR A 1 106 ? 7.302 -12.049 -0.289 1.00 82.06 106 TYR A C 1
ATOM 815 O O . TYR A 1 106 ? 8.276 -11.371 -0.609 1.00 82.06 106 TYR A O 1
ATOM 823 N N . LEU A 1 107 ? 7.301 -13.384 -0.362 1.00 78.31 107 LEU A N 1
ATOM 824 C CA . LEU A 1 107 ? 8.440 -14.179 -0.832 1.00 78.31 107 LEU A CA 1
ATOM 825 C C . LEU A 1 107 ? 8.745 -13.930 -2.307 1.00 78.31 107 LEU A C 1
ATOM 827 O O . LEU A 1 107 ? 9.890 -13.671 -2.674 1.00 78.31 107 LEU A O 1
ATOM 831 N N . ALA A 1 108 ? 7.713 -13.985 -3.153 1.00 77.75 108 ALA A N 1
ATOM 832 C CA . ALA A 1 108 ? 7.849 -13.700 -4.575 1.00 77.75 108 ALA A CA 1
ATOM 833 C C . ALA A 1 108 ? 8.384 -12.282 -4.790 1.00 77.75 108 ALA A C 1
ATOM 835 O O . ALA A 1 108 ? 9.248 -12.075 -5.639 1.00 77.75 108 ALA A O 1
ATOM 836 N N . ALA A 1 109 ? 7.925 -11.325 -3.979 1.00 77.62 109 ALA A N 1
ATOM 837 C CA . ALA A 1 109 ? 8.419 -9.965 -4.006 1.00 77.62 109 ALA A CA 1
ATOM 838 C C . ALA A 1 109 ? 9.875 -9.859 -3.601 1.00 77.62 109 ALA A C 1
ATOM 840 O O . ALA A 1 109 ? 10.598 -9.103 -4.231 1.00 77.62 109 ALA A O 1
ATOM 841 N N . ASP A 1 110 ? 10.334 -10.617 -2.614 1.00 75.88 110 ASP A N 1
ATOM 842 C CA . ASP A 1 110 ? 11.736 -10.580 -2.217 1.00 75.88 110 ASP A CA 1
ATOM 843 C C . ASP A 1 110 ? 12.660 -11.075 -3.341 1.00 75.88 110 ASP A C 1
ATOM 845 O O . ASP A 1 110 ? 13.617 -10.392 -3.712 1.00 75.88 110 ASP A O 1
ATOM 849 N N . VAL A 1 111 ? 12.312 -12.203 -3.970 1.00 74.75 111 VAL A N 1
ATOM 850 C CA . VAL A 1 111 ? 13.080 -12.780 -5.086 1.00 74.75 111 VAL A CA 1
ATOM 851 C C . VAL A 1 111 ? 13.043 -11.877 -6.318 1.00 74.75 111 VAL A C 1
ATOM 853 O O . VAL A 1 111 ? 14.092 -11.534 -6.869 1.00 74.75 111 VAL A O 1
ATOM 856 N N . LEU A 1 112 ? 11.848 -11.463 -6.750 1.00 73.94 112 LEU A N 1
ATOM 857 C CA . LEU A 1 112 ? 11.681 -10.617 -7.933 1.00 73.94 112 LEU A CA 1
ATOM 858 C C . LEU A 1 112 ? 12.298 -9.237 -7.730 1.00 73.94 112 LEU A C 1
ATOM 860 O O . LEU A 1 112 ? 12.868 -8.685 -8.662 1.00 73.94 112 LEU A O 1
ATOM 864 N N . PHE A 1 113 ? 12.252 -8.686 -6.522 1.00 76.31 113 PHE A N 1
ATOM 865 C CA . PHE A 1 113 ? 12.863 -7.393 -6.252 1.00 76.31 113 PHE A CA 1
ATOM 866 C C . PHE A 1 113 ? 14.392 -7.483 -6.212 1.00 76.31 113 PHE A C 1
ATOM 868 O O . PHE A 1 113 ? 15.060 -6.627 -6.793 1.00 76.31 113 PHE A O 1
ATOM 875 N N . CYS A 1 114 ? 14.961 -8.527 -5.600 1.00 74.50 114 CYS A N 1
ATOM 876 C CA . CYS A 1 114 ? 16.413 -8.702 -5.517 1.00 74.50 114 CYS A CA 1
ATOM 877 C C . CYS A 1 114 ? 17.054 -9.073 -6.863 1.00 74.50 114 CYS A C 1
ATOM 879 O O . CYS A 1 114 ? 18.132 -8.572 -7.174 1.00 74.50 114 CYS A O 1
ATOM 881 N N . VAL A 1 115 ? 16.409 -9.925 -7.666 1.00 77.12 115 VAL A N 1
ATOM 882 C CA . VAL A 1 115 ? 16.937 -10.372 -8.972 1.00 77.12 115 VAL A CA 1
ATOM 883 C C . VAL A 1 115 ? 16.472 -9.465 -10.106 1.00 77.12 115 VAL A C 1
ATOM 885 O O . VAL A 1 115 ? 17.244 -9.102 -10.994 1.00 77.12 115 VAL A O 1
ATOM 888 N N . GLY A 1 116 ? 15.202 -9.084 -10.078 1.00 76.19 116 GLY A N 1
ATOM 889 C CA . GLY A 1 116 ? 14.578 -8.326 -11.147 1.00 76.19 116 GLY A CA 1
ATOM 890 C C . GLY A 1 116 ? 15.044 -6.877 -11.202 1.00 76.19 116 GLY A C 1
ATOM 891 O O . GLY A 1 116 ? 15.146 -6.328 -12.292 1.00 76.19 116 GLY A O 1
ATOM 892 N N . THR A 1 117 ? 15.383 -6.255 -10.068 1.00 77.38 117 THR A N 1
ATOM 893 C CA . THR A 1 117 ? 15.852 -4.860 -10.072 1.00 77.38 117 THR A CA 1
ATOM 894 C C . THR A 1 117 ? 17.188 -4.699 -10.819 1.00 77.38 117 THR A C 1
ATOM 896 O O . THR A 1 117 ? 17.251 -3.877 -11.737 1.00 77.38 117 THR A O 1
ATOM 899 N N . PRO A 1 118 ? 18.237 -5.503 -10.536 1.00 79.75 118 PRO A N 1
ATOM 900 C CA . PRO A 1 118 ? 19.444 -5.530 -11.364 1.00 79.75 118 PRO A CA 1
ATOM 901 C C . PRO A 1 118 ? 19.159 -5.868 -12.830 1.00 79.75 118 PRO A C 1
ATOM 903 O O . PRO A 1 118 ? 19.726 -5.243 -13.724 1.00 79.75 118 PRO A O 1
ATOM 906 N N . LEU A 1 119 ? 18.258 -6.823 -13.089 1.00 81.00 119 LEU A N 1
ATOM 907 C CA . LEU A 1 119 ? 17.906 -7.234 -14.448 1.00 81.00 119 LEU A CA 1
ATOM 908 C C . LEU A 1 119 ? 17.261 -6.094 -15.251 1.00 81.00 119 LEU A C 1
ATOM 910 O O . LEU A 1 119 ? 17.581 -5.930 -16.427 1.00 81.00 119 LEU A O 1
ATOM 914 N N . LEU A 1 120 ? 16.399 -5.281 -14.633 1.00 79.81 120 LEU A N 1
ATOM 915 C CA . LEU A 1 120 ? 15.787 -4.103 -15.258 1.00 79.81 120 LEU A CA 1
ATOM 916 C C . LEU A 1 120 ? 16.836 -3.053 -15.637 1.00 79.81 120 LEU A C 1
ATOM 918 O O . LEU A 1 120 ? 16.795 -2.518 -16.741 1.00 79.81 120 LEU A O 1
ATOM 922 N N . ILE A 1 121 ? 17.817 -2.801 -14.766 1.00 81.06 121 ILE A N 1
ATOM 923 C CA . ILE A 1 121 ? 18.912 -1.866 -15.068 1.00 81.06 121 ILE A CA 1
ATOM 924 C C . ILE A 1 121 ? 19.764 -2.402 -16.224 1.00 81.06 121 ILE A C 1
ATOM 926 O O . ILE A 1 121 ? 20.046 -1.668 -17.169 1.00 81.06 121 ILE A O 1
ATOM 930 N N . ILE A 1 122 ? 20.139 -3.685 -16.184 1.00 83.00 122 ILE A N 1
ATOM 931 C CA . ILE A 1 122 ? 20.965 -4.310 -17.226 1.00 83.00 122 ILE A CA 1
ATOM 932 C C . ILE A 1 122 ? 20.231 -4.304 -18.571 1.00 83.00 122 ILE A C 1
ATOM 934 O O . ILE A 1 122 ? 20.794 -3.855 -19.566 1.00 83.00 122 ILE A O 1
ATOM 938 N N . SER A 1 123 ? 18.974 -4.746 -18.607 1.00 79.44 123 SER A N 1
ATOM 939 C CA . SER A 1 123 ? 18.177 -4.793 -19.841 1.00 79.44 123 SER A CA 1
ATOM 940 C C . SER A 1 123 ? 17.927 -3.401 -20.427 1.00 79.44 123 SER A C 1
ATOM 942 O O . SER A 1 123 ? 18.144 -3.210 -21.624 1.00 79.44 123 SER A O 1
ATOM 944 N N . ALA A 1 124 ? 17.599 -2.402 -19.603 1.00 80.19 124 ALA A N 1
ATOM 945 C CA . ALA A 1 124 ? 17.495 -1.015 -20.058 1.00 80.19 124 ALA A CA 1
ATOM 946 C C . ALA A 1 124 ? 18.840 -0.487 -20.594 1.00 80.19 124 ALA A C 1
ATOM 948 O O . ALA A 1 124 ? 18.888 0.138 -21.653 1.00 80.19 124 ALA A O 1
ATOM 949 N N . SER A 1 125 ? 19.952 -0.791 -19.913 1.00 81.12 125 SER A N 1
ATOM 950 C CA . SER A 1 125 ? 21.300 -0.366 -20.324 1.00 81.12 125 SER A CA 1
ATOM 951 C C . SER A 1 125 ? 21.825 -1.067 -21.582 1.00 81.12 125 SER A C 1
ATOM 953 O O . SER A 1 125 ? 22.690 -0.523 -22.263 1.00 81.12 125 SER A O 1
ATOM 955 N N . ALA A 1 126 ? 21.304 -2.248 -21.915 1.00 80.31 126 ALA A N 1
ATOM 956 C CA . ALA A 1 126 ? 21.658 -2.972 -23.132 1.00 80.31 126 ALA A CA 1
ATOM 957 C C . ALA A 1 126 ? 20.807 -2.545 -24.338 1.00 80.31 126 ALA A C 1
ATOM 959 O O . ALA A 1 126 ? 21.252 -2.679 -25.471 1.00 80.31 126 ALA A O 1
ATOM 960 N N . GLY A 1 127 ? 19.585 -2.048 -24.116 1.00 69.88 127 GLY A N 1
ATOM 961 C CA . GLY A 1 127 ? 18.660 -1.722 -25.203 1.00 69.88 127 GLY A CA 1
ATOM 962 C C . GLY A 1 127 ? 18.388 -0.241 -25.438 1.00 69.88 127 GLY A C 1
ATOM 963 O O . GLY A 1 127 ? 17.673 0.073 -26.383 1.00 69.88 127 GLY A O 1
ATOM 964 N N . TRP A 1 128 ? 18.956 0.679 -24.650 1.00 73.44 128 TRP A N 1
ATOM 965 C CA . TRP A 1 128 ? 18.723 2.121 -24.844 1.00 73.44 128 TRP A CA 1
ATOM 966 C C . TRP A 1 128 ? 19.144 2.624 -26.231 1.00 73.44 128 TRP A C 1
ATOM 968 O O . TRP A 1 128 ? 18.527 3.540 -26.755 1.00 73.44 128 TRP A O 1
ATOM 978 N N . TRP A 1 129 ? 20.156 2.012 -26.857 1.00 74.00 129 TRP A N 1
ATOM 979 C CA . TRP A 1 129 ? 20.580 2.385 -28.210 1.00 74.00 129 TRP A CA 1
ATOM 980 C C . TRP A 1 129 ? 19.647 1.854 -29.309 1.00 74.00 129 TRP A C 1
ATOM 982 O O . TRP A 1 129 ? 19.775 2.262 -30.461 1.00 74.00 129 TRP A O 1
ATOM 992 N N . LEU A 1 130 ? 18.761 0.900 -28.992 1.00 72.75 130 LEU A N 1
ATOM 993 C CA . LEU A 1 130 ? 17.860 0.267 -29.963 1.00 72.75 130 LEU A CA 1
ATOM 994 C C . LEU A 1 130 ? 16.605 1.106 -30.222 1.00 72.75 130 LEU A C 1
ATOM 996 O O . LEU A 1 130 ? 15.945 0.900 -31.239 1.00 72.75 130 LEU A O 1
ATOM 1000 N N . LEU A 1 131 ? 16.272 2.027 -29.315 1.00 75.88 131 LEU A N 1
ATOM 1001 C CA . LEU A 1 131 ? 15.067 2.846 -29.378 1.00 75.88 131 LEU A CA 1
ATOM 1002 C C . LEU A 1 131 ? 15.440 4.329 -29.476 1.00 75.88 131 LEU A C 1
ATOM 1004 O O . LEU A 1 131 ? 16.047 4.864 -28.547 1.00 75.88 131 LEU A O 1
ATOM 1008 N N . PRO A 1 132 ? 15.067 5.022 -30.565 1.00 73.81 132 PRO A N 1
ATOM 1009 C CA . PRO A 1 132 ? 15.390 6.435 -30.742 1.00 73.81 132 PRO A CA 1
ATOM 1010 C C . PRO A 1 132 ? 14.668 7.342 -29.734 1.00 73.81 132 PRO A C 1
ATOM 1012 O O . PRO A 1 132 ? 15.102 8.472 -29.521 1.00 73.81 132 PRO A O 1
ATOM 1015 N N . GLU A 1 133 ? 13.591 6.869 -29.095 1.00 73.38 133 GLU A N 1
ATOM 1016 C CA . GLU A 1 133 ? 12.862 7.631 -28.077 1.00 73.38 133 GLU A CA 1
ATOM 1017 C C . GLU A 1 133 ? 13.603 7.710 -26.727 1.00 73.38 133 GLU A C 1
ATOM 1019 O O . GLU A 1 133 ? 13.265 8.538 -25.879 1.00 73.38 133 GLU A O 1
ATOM 1024 N N . VAL A 1 134 ? 14.615 6.863 -26.505 1.00 74.88 134 VAL A N 1
ATOM 1025 C CA . VAL A 1 134 ? 15.295 6.720 -25.212 1.00 74.88 134 VAL A CA 1
ATOM 1026 C C . VAL A 1 134 ? 16.596 7.518 -25.207 1.00 74.88 134 VAL A C 1
ATOM 1028 O O . VAL A 1 134 ? 17.627 7.106 -25.734 1.00 74.88 134 VAL A O 1
ATOM 1031 N N . SER A 1 135 ? 16.572 8.688 -24.568 1.00 80.94 135 SER A N 1
ATOM 1032 C CA . SER A 1 135 ? 17.770 9.519 -24.418 1.00 80.94 135 SER A CA 1
ATOM 1033 C C . SER A 1 135 ? 18.720 8.974 -23.342 1.00 80.94 135 SER A C 1
ATOM 1035 O O . SER A 1 135 ? 18.295 8.326 -22.383 1.00 80.94 135 SER A O 1
ATOM 1037 N N . HIS A 1 136 ? 20.010 9.310 -23.423 1.00 81.00 136 HIS A N 1
ATOM 1038 C CA . HIS A 1 136 ? 20.973 8.956 -22.372 1.00 81.00 136 HIS A CA 1
ATOM 1039 C C . HIS A 1 136 ? 20.575 9.522 -20.992 1.00 81.00 136 HIS A C 1
ATOM 1041 O O . HIS A 1 136 ? 20.732 8.857 -19.969 1.00 81.00 136 HIS A O 1
ATOM 1047 N N . MET A 1 137 ? 19.983 10.720 -20.964 1.00 81.62 137 MET A N 1
ATOM 1048 C CA . MET A 1 137 ? 19.471 11.331 -19.734 1.00 81.62 137 MET A CA 1
ATOM 1049 C C . MET A 1 137 ? 18.298 10.539 -19.143 1.00 81.62 137 MET A C 1
ATOM 1051 O O . MET A 1 137 ? 18.263 10.334 -17.930 1.00 81.62 137 MET A O 1
ATOM 1055 N N . SER A 1 138 ? 17.388 10.035 -19.985 1.00 81.00 138 SER A N 1
ATOM 1056 C CA . SER A 1 138 ? 16.268 9.187 -19.550 1.00 81.00 138 SER A CA 1
ATOM 1057 C C . SER A 1 138 ? 16.757 7.921 -18.836 1.00 81.00 138 SER A C 1
ATOM 1059 O O . SER A 1 138 ? 16.241 7.562 -17.778 1.00 81.00 138 SER A O 1
ATOM 1061 N N . LEU A 1 139 ? 17.823 7.299 -19.355 1.00 83.50 139 LEU A N 1
ATOM 1062 C CA . LEU A 1 139 ? 18.428 6.091 -18.794 1.00 83.50 139 LEU A CA 1
ATOM 1063 C C . LEU A 1 139 ? 19.064 6.351 -17.423 1.00 83.50 139 LEU A C 1
ATOM 1065 O O . LEU A 1 139 ? 18.902 5.546 -16.502 1.00 83.50 139 LEU A O 1
ATOM 1069 N N . ILE A 1 140 ? 19.772 7.474 -17.269 1.00 84.44 140 ILE A N 1
ATOM 1070 C CA . ILE A 1 140 ? 20.371 7.866 -15.985 1.00 84.44 140 ILE A CA 1
ATOM 1071 C C . ILE A 1 140 ? 19.272 8.109 -14.950 1.00 84.44 140 ILE A C 1
ATOM 1073 O O . ILE A 1 140 ? 19.342 7.570 -13.846 1.00 84.44 140 ILE A O 1
ATOM 1077 N N . ILE A 1 141 ? 18.239 8.879 -15.306 1.00 83.44 141 ILE A N 1
ATOM 1078 C CA . ILE A 1 141 ? 17.109 9.167 -14.414 1.00 83.44 141 ILE A CA 1
ATOM 1079 C C . ILE A 1 141 ? 16.424 7.865 -13.992 1.00 83.44 141 ILE A C 1
ATOM 1081 O O . ILE A 1 141 ? 16.226 7.635 -12.800 1.00 83.44 141 ILE A O 1
ATOM 1085 N N . TYR A 1 142 ? 16.129 6.986 -14.948 1.00 84.19 142 TYR A N 1
ATOM 1086 C CA . TYR A 1 142 ? 15.544 5.672 -14.699 1.00 84.19 142 TYR A CA 1
ATOM 1087 C C . TYR A 1 142 ? 16.382 4.832 -13.729 1.00 84.19 142 TYR A C 1
ATOM 1089 O O . TYR A 1 142 ? 15.865 4.335 -12.727 1.00 84.19 142 TYR A O 1
ATOM 1097 N N . SER A 1 143 ? 17.691 4.741 -13.973 1.00 84.06 143 SER A N 1
ATOM 1098 C CA . SER A 1 143 ? 18.623 3.982 -13.130 1.00 84.06 143 SER A CA 1
ATOM 1099 C C . SER A 1 143 ? 18.697 4.548 -11.708 1.00 84.06 143 SER A C 1
ATOM 1101 O O . SER A 1 143 ? 18.689 3.790 -10.734 1.00 84.06 143 SER A O 1
ATOM 1103 N N . CYS A 1 144 ? 18.708 5.877 -11.565 1.00 84.88 144 CYS A N 1
ATOM 1104 C CA . CYS A 1 144 ? 18.670 6.557 -10.270 1.00 84.88 144 CYS A CA 1
ATOM 1105 C C . CYS A 1 144 ? 17.364 6.279 -9.517 1.00 84.88 144 CYS A C 1
ATOM 1107 O O . CYS A 1 144 ? 17.400 5.932 -8.338 1.00 84.88 144 CYS A O 1
ATOM 1109 N N . VAL A 1 145 ? 16.216 6.393 -10.187 1.00 83.94 145 VAL A N 1
ATOM 1110 C CA . VAL A 1 145 ? 14.892 6.153 -9.589 1.00 83.94 145 VAL A CA 1
ATOM 1111 C C . VAL A 1 145 ? 14.774 4.713 -9.113 1.00 83.94 145 VAL A C 1
ATOM 1113 O O . VAL A 1 14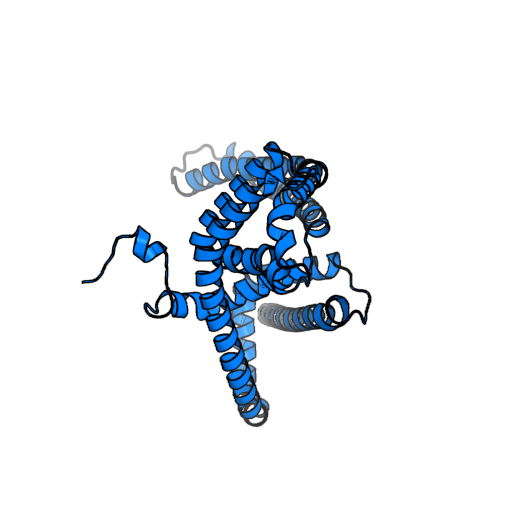5 ? 14.402 4.479 -7.966 1.00 83.94 145 VAL A O 1
ATOM 1116 N N . ILE A 1 146 ? 15.150 3.748 -9.952 1.00 83.38 146 ILE A N 1
ATOM 1117 C CA . ILE A 1 146 ? 15.135 2.335 -9.577 1.00 83.38 146 ILE A CA 1
ATOM 1118 C C . ILE A 1 146 ? 16.089 2.057 -8.420 1.00 83.38 146 ILE A C 1
ATOM 1120 O O . ILE A 1 146 ? 15.719 1.331 -7.504 1.00 83.38 146 ILE A O 1
ATOM 1124 N N . SER A 1 147 ? 17.273 2.671 -8.398 1.00 83.19 147 SER A N 1
ATOM 1125 C CA . SER A 1 147 ? 18.204 2.532 -7.273 1.00 83.19 147 SER A CA 1
ATOM 1126 C C . SER A 1 147 ? 17.610 3.085 -5.974 1.00 83.19 147 SER A C 1
ATOM 1128 O O . SER A 1 147 ? 17.694 2.439 -4.932 1.00 83.19 147 SER A O 1
ATOM 1130 N N . ILE A 1 148 ? 16.954 4.249 -6.018 1.00 84.25 148 ILE A N 1
ATOM 1131 C CA . ILE A 1 148 ? 16.260 4.821 -4.854 1.00 84.25 148 ILE A CA 1
ATOM 1132 C C . ILE A 1 148 ? 15.149 3.882 -4.381 1.00 84.25 148 ILE A C 1
ATOM 1134 O O . ILE A 1 148 ? 15.045 3.616 -3.184 1.00 84.25 148 ILE A O 1
ATOM 1138 N N . ILE A 1 149 ? 14.340 3.358 -5.304 1.00 83.06 149 ILE A N 1
ATOM 1139 C CA . ILE A 1 149 ? 13.267 2.411 -4.992 1.00 83.06 149 ILE A CA 1
ATOM 1140 C C . ILE A 1 149 ? 13.846 1.133 -4.395 1.00 83.06 149 ILE A C 1
ATOM 1142 O O . ILE A 1 149 ? 13.318 0.669 -3.391 1.00 83.06 149 ILE A O 1
ATOM 1146 N N . PHE A 1 150 ? 14.951 0.616 -4.935 1.00 81.38 150 PHE A N 1
ATOM 1147 C CA . PHE A 1 150 ? 15.677 -0.535 -4.405 1.00 81.38 150 PHE A CA 1
ATOM 1148 C C . PHE A 1 150 ? 16.089 -0.313 -2.951 1.00 81.38 150 PHE A C 1
ATOM 1150 O O . PHE A 1 150 ? 15.687 -1.071 -2.069 1.00 81.38 150 PHE A O 1
ATOM 1157 N N . PHE A 1 151 ? 16.811 0.774 -2.668 1.00 81.44 151 PHE A N 1
ATOM 1158 C CA . PHE A 1 151 ? 17.236 1.091 -1.306 1.00 81.44 151 PHE A CA 1
ATOM 1159 C C . PHE A 1 151 ? 16.053 1.357 -0.371 1.00 81.44 151 PHE A C 1
ATOM 1161 O O . PHE A 1 151 ? 16.063 0.886 0.761 1.00 81.44 151 PHE A O 1
ATOM 1168 N N . ALA A 1 152 ? 15.008 2.057 -0.814 1.00 81.88 152 ALA A N 1
ATOM 1169 C CA . ALA A 1 152 ? 13.814 2.288 -0.002 1.00 81.88 152 ALA A CA 1
ATOM 1170 C C . ALA A 1 152 ? 13.033 0.987 0.264 1.00 81.88 152 ALA A C 1
ATOM 1172 O O . ALA A 1 152 ? 12.582 0.755 1.387 1.00 81.88 152 ALA A O 1
ATOM 1173 N N . GLY A 1 153 ? 12.918 0.118 -0.739 1.00 76.31 153 GLY A N 1
ATOM 1174 C CA . GLY A 1 153 ? 12.280 -1.196 -0.664 1.00 76.31 153 GLY A CA 1
ATOM 1175 C C . GLY A 1 153 ? 13.034 -2.164 0.242 1.00 76.31 153 GLY A C 1
ATOM 1176 O O . GLY A 1 153 ? 12.401 -2.929 0.968 1.00 76.31 153 GLY A O 1
ATOM 1177 N N . LEU A 1 154 ? 14.367 -2.049 0.314 1.00 74.38 154 LEU A N 1
ATOM 1178 C CA . LEU A 1 154 ? 15.165 -2.777 1.298 1.00 74.38 154 LEU A CA 1
ATOM 1179 C C . LEU A 1 154 ? 14.759 -2.445 2.726 1.00 74.38 154 LEU A C 1
ATOM 1181 O O . LEU A 1 154 ? 14.954 -3.304 3.567 1.00 74.38 154 LEU A O 1
ATOM 1185 N N . TRP A 1 155 ? 14.197 -1.273 3.038 1.00 72.38 155 TRP A N 1
ATOM 1186 C CA . TRP A 1 155 ? 13.758 -0.913 4.398 1.00 72.38 155 TRP A CA 1
ATOM 1187 C C . TRP A 1 155 ? 12.238 -0.980 4.582 1.00 72.38 155 TRP A C 1
ATOM 1189 O O . TRP A 1 155 ? 11.769 -1.247 5.690 1.00 72.38 155 TRP A O 1
ATOM 1199 N N . CYS A 1 156 ? 11.468 -0.795 3.510 1.00 78.25 156 CYS A N 1
ATOM 1200 C CA . CYS A 1 156 ? 10.019 -0.652 3.550 1.00 78.25 156 CYS A CA 1
ATOM 1201 C C . CYS A 1 156 ? 9.319 -1.689 2.660 1.00 78.25 156 CYS A C 1
ATOM 1203 O O . CYS A 1 156 ? 9.353 -1.595 1.432 1.00 78.25 156 CYS A O 1
ATOM 1205 N N . ASN A 1 157 ? 8.614 -2.638 3.287 1.00 80.44 157 ASN A N 1
ATOM 1206 C CA . ASN A 1 157 ? 7.875 -3.680 2.568 1.00 80.44 157 ASN A CA 1
ATOM 1207 C C . ASN A 1 157 ? 6.778 -3.103 1.661 1.00 80.44 157 ASN A C 1
ATOM 1209 O O . ASN A 1 157 ? 6.598 -3.567 0.540 1.00 80.44 157 ASN A O 1
ATOM 1213 N N . LEU A 1 158 ? 6.113 -2.033 2.104 1.00 82.44 158 LEU A N 1
ATOM 1214 C CA . LEU A 1 158 ? 5.131 -1.307 1.302 1.00 82.44 158 LEU A CA 1
ATOM 1215 C C . LEU A 1 158 ? 5.721 -0.823 -0.031 1.00 82.44 158 LEU A C 1
ATOM 1217 O O . LEU A 1 158 ? 5.106 -1.010 -1.077 1.00 82.44 158 LEU A O 1
ATOM 1221 N N . VAL A 1 159 ? 6.927 -0.242 -0.008 1.00 80.31 159 VAL A N 1
ATOM 1222 C CA . VAL A 1 159 ? 7.614 0.219 -1.227 1.00 80.31 159 VAL A CA 1
ATOM 1223 C C . VAL A 1 159 ? 7.978 -0.968 -2.112 1.00 80.31 159 VAL A C 1
ATOM 1225 O O . VAL A 1 159 ? 7.757 -0.913 -3.320 1.00 80.31 159 VAL A O 1
ATOM 1228 N N . ARG A 1 160 ? 8.475 -2.061 -1.525 1.00 79.12 160 ARG A N 1
ATOM 1229 C CA . ARG A 1 160 ? 8.818 -3.290 -2.256 1.00 79.12 160 ARG A CA 1
ATOM 1230 C C . ARG A 1 160 ? 7.604 -3.900 -2.970 1.00 79.12 160 ARG A C 1
ATOM 1232 O O . ARG A 1 160 ? 7.677 -4.199 -4.155 1.00 79.12 160 ARG A O 1
ATOM 1239 N N . LEU A 1 161 ? 6.471 -4.033 -2.288 1.00 82.00 161 LEU A N 1
ATOM 1240 C CA . LEU A 1 161 ? 5.256 -4.621 -2.861 1.00 82.00 161 LEU A CA 1
ATOM 1241 C C . LEU A 1 161 ? 4.582 -3.704 -3.895 1.00 82.00 161 LEU A C 1
ATOM 1243 O O . LEU A 1 161 ? 4.137 -4.182 -4.938 1.00 82.00 161 LEU A O 1
ATOM 1247 N N . LEU A 1 162 ? 4.547 -2.388 -3.654 1.00 80.25 162 LEU A N 1
ATOM 1248 C CA . LEU A 1 162 ? 4.014 -1.423 -4.625 1.00 80.25 162 LEU A CA 1
ATOM 1249 C C . LEU A 1 162 ? 4.875 -1.348 -5.892 1.00 80.25 162 LEU A C 1
ATOM 1251 O O . LEU A 1 162 ? 4.344 -1.325 -7.002 1.00 80.25 162 LEU A O 1
ATOM 1255 N N . SER A 1 163 ? 6.201 -1.331 -5.737 1.00 76.38 163 SER A N 1
ATOM 1256 C CA . SER A 1 163 ? 7.127 -1.329 -6.876 1.00 76.38 163 SER A CA 1
ATOM 1257 C C . SER A 1 163 ? 7.074 -2.634 -7.667 1.00 76.38 163 SER A C 1
ATOM 1259 O O . SER A 1 163 ? 7.189 -2.586 -8.891 1.00 76.38 163 SER A O 1
ATOM 1261 N N . LEU A 1 164 ? 6.802 -3.770 -7.012 1.00 75.00 164 LEU A N 1
ATOM 1262 C CA . LEU A 1 164 ? 6.513 -5.023 -7.703 1.00 75.00 164 LEU A CA 1
ATOM 1263 C C . LEU A 1 164 ? 5.301 -4.895 -8.623 1.00 75.00 164 LEU A C 1
ATOM 1265 O O . LEU A 1 164 ? 5.394 -5.206 -9.807 1.00 75.00 164 LEU A O 1
ATOM 1269 N N . GLY A 1 165 ? 4.183 -4.383 -8.109 1.00 70.50 165 GLY A N 1
ATOM 1270 C CA . GLY A 1 165 ? 2.985 -4.173 -8.922 1.00 70.50 165 GLY A CA 1
ATOM 1271 C C . GLY A 1 165 ? 3.225 -3.228 -10.105 1.00 70.50 165 GLY A C 1
ATOM 1272 O O . GLY A 1 165 ? 2.770 -3.505 -11.210 1.00 70.50 165 GLY A O 1
ATOM 1273 N N . TYR A 1 166 ? 3.973 -2.142 -9.891 1.00 72.19 166 TYR A N 1
ATOM 1274 C CA . TYR A 1 166 ? 4.187 -1.113 -10.911 1.00 72.19 166 TYR A CA 1
ATOM 1275 C C . TYR A 1 166 ? 5.189 -1.521 -12.004 1.00 72.19 166 TYR A C 1
ATOM 1277 O O . TYR A 1 166 ? 4.871 -1.418 -13.185 1.00 72.19 166 TYR A O 1
ATOM 1285 N N . PHE A 1 167 ? 6.387 -1.989 -11.634 1.00 68.19 167 PHE A N 1
ATOM 1286 C CA . PHE A 1 167 ? 7.444 -2.305 -12.605 1.00 68.19 167 PHE A CA 1
ATOM 1287 C C . PHE A 1 167 ? 7.378 -3.748 -13.109 1.00 68.19 167 PHE A C 1
ATOM 1289 O O . PHE A 1 167 ? 7.610 -3.997 -14.288 1.00 68.19 167 PHE A O 1
ATOM 1296 N N . PHE A 1 168 ? 7.054 -4.704 -12.235 1.00 63.16 168 PHE A N 1
ATOM 1297 C CA . PHE A 1 168 ? 7.052 -6.126 -12.592 1.00 63.16 168 PHE A CA 1
ATOM 1298 C C . PHE A 1 168 ? 5.670 -6.630 -12.997 1.00 63.16 168 PHE A C 1
ATOM 1300 O O . PHE A 1 168 ? 5.583 -7.525 -13.828 1.00 63.16 168 PHE A O 1
ATOM 1307 N N . GLY A 1 169 ? 4.591 -6.048 -12.468 1.00 61.25 169 GLY A N 1
ATOM 1308 C CA . GLY A 1 169 ? 3.227 -6.397 -12.867 1.00 61.25 169 GLY A CA 1
ATOM 1309 C C . GLY A 1 169 ? 2.964 -6.098 -14.341 1.00 61.25 169 GLY A C 1
ATOM 1310 O O . GLY A 1 169 ? 2.426 -6.943 -15.045 1.00 61.25 169 GLY A O 1
ATOM 1311 N N . HIS A 1 170 ? 3.422 -4.945 -14.836 1.00 61.16 170 HIS A N 1
ATOM 1312 C CA . HIS A 1 170 ? 3.318 -4.617 -16.260 1.00 61.16 170 HIS A CA 1
ATOM 1313 C C . HIS A 1 170 ? 4.172 -5.556 -17.124 1.00 61.16 170 HIS A C 1
ATOM 1315 O O . HIS A 1 170 ? 3.718 -6.029 -18.156 1.00 61.16 170 HIS A O 1
ATOM 1321 N N . TRP A 1 171 ? 5.372 -5.907 -16.651 1.00 60.06 171 TRP A N 1
ATOM 1322 C CA . TRP A 1 171 ? 6.233 -6.886 -17.314 1.00 60.06 171 TRP A CA 1
ATOM 1323 C C . TRP A 1 171 ? 5.622 -8.299 -17.371 1.00 60.06 171 TRP A C 1
ATOM 1325 O O . TRP A 1 171 ? 5.797 -8.988 -18.366 1.00 60.06 171 TRP A O 1
ATOM 1335 N N . LEU A 1 172 ? 4.902 -8.733 -16.332 1.00 58.06 172 LEU A N 1
ATOM 1336 C CA . LEU A 1 172 ? 4.296 -10.070 -16.242 1.00 58.06 172 LEU A CA 1
ATOM 1337 C C . LEU A 1 172 ? 2.969 -10.211 -17.002 1.00 58.06 172 LEU A C 1
ATOM 1339 O O . LEU A 1 172 ? 2.587 -11.334 -17.324 1.00 58.06 172 LEU A O 1
ATOM 1343 N N . VAL A 1 173 ? 2.251 -9.108 -17.223 1.00 60.94 173 VAL A N 1
ATOM 1344 C CA . VAL A 1 173 ? 0.888 -9.111 -17.784 1.00 60.94 173 VAL A CA 1
ATOM 1345 C C . VAL A 1 173 ? 0.859 -8.693 -19.257 1.00 60.94 173 VAL A C 1
ATOM 1347 O O . VAL A 1 173 ? -0.065 -9.079 -19.964 1.00 60.94 173 VAL A O 1
ATOM 1350 N N . ASP A 1 174 ? 1.839 -7.919 -19.730 1.00 62.44 174 ASP A N 1
ATOM 1351 C CA . ASP A 1 174 ? 1.859 -7.433 -21.112 1.00 62.44 174 ASP A CA 1
ATOM 1352 C C . ASP A 1 174 ? 2.337 -8.517 -22.101 1.00 62.44 174 ASP A C 1
ATOM 1354 O O . ASP A 1 174 ? 3.405 -9.112 -21.932 1.00 62.44 174 ASP A O 1
ATOM 1358 N N . ASP A 1 175 ? 1.568 -8.732 -23.176 1.00 59.41 175 ASP A N 1
ATOM 1359 C CA . ASP A 1 175 ? 1.887 -9.662 -24.273 1.00 59.41 175 ASP A CA 1
ATOM 1360 C C . ASP A 1 175 ? 3.216 -9.295 -24.961 1.00 59.41 175 ASP A C 1
ATOM 1362 O O . ASP A 1 175 ? 3.899 -10.140 -25.545 1.00 59.41 175 ASP A O 1
ATOM 1366 N N . ALA A 1 176 ? 3.632 -8.028 -24.853 1.00 60.28 176 ALA A N 1
ATOM 1367 C CA . ALA A 1 176 ? 4.929 -7.530 -25.293 1.00 60.28 176 ALA A CA 1
ATOM 1368 C C . ALA A 1 176 ? 5.989 -7.546 -24.172 1.00 60.28 176 ALA A C 1
ATOM 1370 O O . ALA A 1 176 ? 6.815 -6.634 -24.088 1.00 60.28 176 ALA A O 1
ATOM 1371 N N . MET A 1 177 ? 6.008 -8.610 -23.359 1.00 56.62 177 MET A N 1
ATOM 1372 C CA . MET A 1 177 ? 6.928 -8.907 -22.242 1.00 56.62 177 MET A CA 1
ATOM 1373 C C . MET A 1 177 ? 8.382 -8.426 -22.428 1.00 56.62 177 MET A C 1
ATOM 1375 O O . MET A 1 177 ? 9.037 -7.991 -21.483 1.00 56.62 177 MET A O 1
ATOM 1379 N N . LEU A 1 178 ? 8.917 -8.498 -23.649 1.00 63.88 178 LEU A N 1
ATOM 1380 C CA . LEU A 1 178 ? 10.303 -8.126 -23.947 1.00 63.88 178 LEU A CA 1
ATOM 1381 C C . LEU A 1 178 ? 10.514 -6.629 -24.198 1.00 63.88 178 LEU A C 1
ATOM 1383 O O . LEU A 1 178 ? 11.643 -6.168 -24.094 1.00 63.88 178 LEU A O 1
ATOM 1387 N N . ARG A 1 179 ? 9.479 -5.857 -24.546 1.00 68.06 179 ARG A N 1
ATOM 1388 C CA . ARG A 1 179 ? 9.628 -4.442 -24.931 1.00 68.06 179 ARG A CA 1
ATOM 1389 C C . ARG A 1 179 ? 9.683 -3.499 -23.738 1.00 68.06 179 ARG A C 1
ATOM 1391 O O . ARG A 1 179 ? 10.363 -2.477 -23.806 1.00 68.06 179 ARG A O 1
ATOM 1398 N N . TYR A 1 180 ? 8.994 -3.842 -22.653 1.00 72.69 180 TYR A N 1
ATOM 1399 C CA . TYR A 1 180 ? 8.837 -2.948 -21.510 1.00 72.69 180 TYR A CA 1
ATOM 1400 C C . TYR A 1 180 ? 10.163 -2.463 -20.899 1.00 72.69 180 TYR A C 1
ATOM 1402 O O . TYR A 1 180 ? 10.301 -1.251 -20.725 1.00 72.69 180 TYR A O 1
ATOM 1410 N N . PRO A 1 181 ? 11.177 -3.319 -20.646 1.00 71.88 181 PRO A N 1
ATOM 1411 C CA . PRO A 1 181 ? 12.436 -2.857 -20.055 1.00 71.88 181 PRO A CA 1
ATOM 1412 C C . PRO A 1 181 ? 13.183 -1.827 -20.913 1.00 71.88 181 PRO A C 1
ATOM 1414 O O . PRO A 1 181 ? 13.945 -1.020 -20.388 1.00 71.88 181 PRO A O 1
ATOM 1417 N N . PHE A 1 182 ? 12.939 -1.820 -22.226 1.00 73.94 182 PHE A N 1
ATOM 1418 C CA . PHE A 1 182 ? 13.562 -0.882 -23.156 1.00 73.94 182 PHE A CA 1
ATOM 1419 C C . PHE A 1 182 ? 12.828 0.464 -23.218 1.00 73.94 182 PHE A C 1
ATOM 1421 O O . PHE A 1 182 ? 13.469 1.497 -23.364 1.00 73.94 182 PHE A O 1
ATOM 1428 N N . VAL A 1 183 ? 11.500 0.470 -23.062 1.00 76.69 183 VAL A N 1
ATOM 1429 C CA . VAL A 1 183 ? 10.658 1.684 -23.121 1.00 76.69 183 VAL A CA 1
ATOM 1430 C C . VAL A 1 183 ? 10.510 2.354 -21.744 1.00 76.69 183 VAL A C 1
ATOM 1432 O O . VAL A 1 183 ? 10.243 3.554 -21.648 1.00 76.69 183 VAL A O 1
ATOM 1435 N N . ALA A 1 184 ? 10.729 1.606 -20.659 1.00 75.94 184 ALA A N 1
ATOM 1436 C CA . ALA A 1 184 ? 10.571 2.079 -19.286 1.00 75.94 184 ALA A CA 1
ATOM 1437 C C . ALA A 1 184 ? 11.342 3.376 -18.946 1.00 75.94 184 ALA A C 1
ATOM 1439 O O . ALA A 1 184 ? 10.766 4.208 -18.236 1.00 75.94 184 ALA A O 1
ATOM 1440 N N . PRO A 1 185 ? 12.573 3.628 -19.444 1.00 80.56 185 PRO A N 1
ATOM 1441 C CA . PRO A 1 185 ? 13.263 4.887 -19.169 1.00 80.56 185 PRO A CA 1
ATOM 1442 C C . PRO A 1 185 ? 12.528 6.128 -19.690 1.00 80.56 185 PRO A C 1
ATOM 1444 O O . PRO A 1 185 ? 12.438 7.128 -18.976 1.00 80.56 185 PRO A O 1
ATOM 1447 N N . ALA A 1 186 ? 11.939 6.052 -20.888 1.00 78.56 186 ALA A N 1
ATOM 1448 C CA . ALA A 1 186 ? 11.169 7.152 -21.469 1.00 78.56 186 ALA A CA 1
ATOM 1449 C C . ALA A 1 186 ? 9.879 7.415 -20.671 1.00 78.56 186 ALA A C 1
ATOM 1451 O O . ALA A 1 186 ? 9.559 8.560 -20.353 1.00 78.56 186 ALA A O 1
ATOM 1452 N N . VAL A 1 187 ? 9.185 6.349 -20.260 1.00 78.06 187 VAL A N 1
ATOM 1453 C CA . VAL A 1 187 ? 7.961 6.444 -19.443 1.00 78.06 187 VAL A CA 1
ATOM 1454 C C . VAL A 1 187 ? 8.254 7.038 -18.064 1.00 78.06 187 VAL A C 1
ATOM 1456 O O . VAL A 1 187 ? 7.502 7.877 -17.567 1.00 78.06 187 VAL A O 1
ATOM 1459 N N . VAL A 1 188 ? 9.357 6.633 -17.425 1.00 77.44 188 VAL A N 1
ATOM 1460 C CA . VAL A 1 188 ? 9.763 7.189 -16.126 1.00 77.44 188 VAL A CA 1
ATOM 1461 C C . VAL A 1 188 ? 10.129 8.665 -16.251 1.00 77.44 188 VAL A C 1
ATOM 1463 O O . VAL A 1 188 ? 9.711 9.449 -15.400 1.00 77.44 188 VAL A O 1
ATOM 1466 N N . GLN A 1 189 ? 10.836 9.062 -17.310 1.00 80.00 189 GLN A N 1
ATOM 1467 C CA . GLN A 1 189 ? 11.124 10.473 -17.560 1.00 80.00 189 GLN A CA 1
ATOM 1468 C C . GLN A 1 189 ? 9.833 11.287 -17.730 1.00 80.00 189 GLN A C 1
ATOM 1470 O O . GLN A 1 189 ? 9.665 12.291 -17.041 1.00 80.00 189 GLN A O 1
ATOM 1475 N N . GLN A 1 190 ? 8.893 10.828 -18.561 1.00 80.25 190 GLN A N 1
ATOM 1476 C CA . GLN A 1 190 ? 7.619 11.519 -18.785 1.00 80.25 190 GLN A CA 1
ATOM 1477 C C . GLN A 1 190 ? 6.822 11.698 -17.483 1.00 80.25 190 GLN A C 1
ATOM 1479 O O . GLN A 1 190 ? 6.297 12.775 -17.207 1.00 80.25 190 GLN A O 1
ATOM 1484 N N . ASN A 1 191 ? 6.770 10.666 -16.638 1.00 77.12 191 ASN A N 1
ATOM 1485 C CA . ASN A 1 191 ? 6.089 10.744 -15.345 1.00 77.12 191 ASN A CA 1
ATOM 1486 C C . ASN A 1 191 ? 6.767 11.719 -14.374 1.00 77.12 191 ASN A C 1
ATOM 1488 O O . ASN A 1 191 ? 6.085 12.380 -13.592 1.00 77.12 191 ASN A O 1
ATOM 1492 N N . ILE A 1 192 ? 8.097 11.825 -14.410 1.00 74.25 192 ILE A N 1
ATOM 1493 C CA . ILE A 1 192 ? 8.840 12.794 -13.594 1.00 74.25 192 ILE A CA 1
ATOM 1494 C C . ILE A 1 192 ? 8.611 14.213 -14.098 1.00 74.25 192 ILE A C 1
ATOM 1496 O O . ILE A 1 192 ? 8.427 15.110 -13.283 1.00 74.25 192 ILE A O 1
ATOM 1500 N N . GLU A 1 193 ? 8.568 14.425 -15.411 1.00 77.00 193 GLU A N 1
ATOM 1501 C CA . GLU A 1 193 ? 8.246 15.729 -15.991 1.00 77.00 193 GLU A CA 1
ATOM 1502 C C . GLU A 1 193 ? 6.835 16.179 -15.592 1.00 77.00 193 GLU A C 1
ATOM 1504 O O . GLU A 1 193 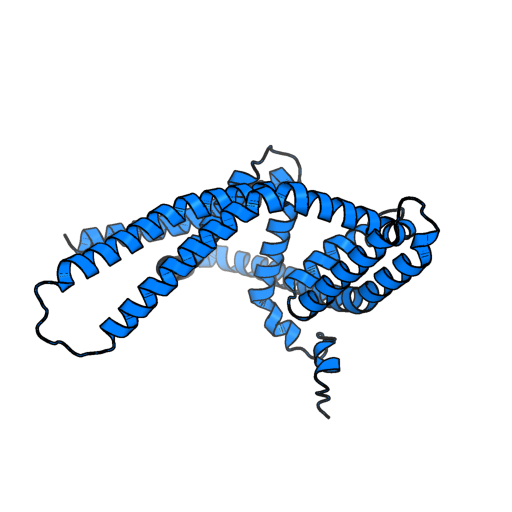? 6.661 17.311 -15.140 1.00 77.00 193 GLU A O 1
ATOM 1509 N N . LEU A 1 194 ? 5.848 15.279 -15.643 1.00 73.19 194 LEU A N 1
ATOM 1510 C CA . LEU A 1 194 ? 4.495 15.540 -15.136 1.00 73.19 194 LEU A CA 1
ATOM 1511 C C . LEU A 1 194 ? 4.498 15.855 -13.631 1.00 73.19 194 LEU A C 1
ATOM 1513 O O . LEU A 1 194 ? 3.876 16.821 -13.189 1.00 73.19 194 LEU A O 1
ATOM 1517 N N . LEU A 1 195 ? 5.240 15.085 -12.829 1.00 68.19 195 LEU A N 1
ATOM 1518 C CA . LEU A 1 195 ? 5.358 15.320 -11.388 1.00 68.19 195 LEU A CA 1
ATOM 1519 C C . LEU A 1 195 ? 5.997 16.683 -11.077 1.00 68.19 195 LEU A C 1
ATOM 1521 O O . LEU A 1 195 ? 5.535 17.390 -10.180 1.00 68.19 195 LEU A O 1
ATOM 1525 N N . MET A 1 196 ? 7.061 17.053 -11.791 1.00 68.94 196 MET A N 1
ATOM 1526 C CA . MET A 1 196 ? 7.774 18.313 -11.584 1.00 68.94 196 MET A CA 1
ATOM 1527 C C . MET A 1 196 ? 6.957 19.522 -12.045 1.00 68.94 196 MET A C 1
ATOM 1529 O O . MET A 1 196 ? 6.995 20.555 -11.378 1.00 68.94 196 MET A O 1
ATOM 1533 N N . ASN A 1 197 ? 6.200 19.395 -13.135 1.00 69.06 197 ASN A N 1
ATOM 1534 C CA . ASN A 1 197 ? 5.450 20.510 -13.707 1.00 69.06 197 ASN A CA 1
ATOM 1535 C C . ASN A 1 197 ? 4.095 20.740 -13.025 1.00 69.06 197 ASN A C 1
ATOM 1537 O O . ASN A 1 197 ? 3.775 21.887 -12.710 1.00 69.06 197 ASN A O 1
ATOM 1541 N N . ASP A 1 198 ? 3.331 19.684 -12.736 1.00 64.38 198 ASP A N 1
ATOM 1542 C CA . ASP A 1 198 ? 1.960 19.827 -12.229 1.00 64.38 198 ASP A CA 1
ATOM 1543 C C . ASP A 1 198 ? 1.887 19.676 -10.706 1.00 64.38 198 ASP A C 1
ATOM 1545 O O . ASP A 1 198 ? 1.374 20.547 -9.997 1.00 64.38 198 ASP A O 1
ATOM 1549 N N . ALA A 1 199 ? 2.447 18.590 -10.169 1.00 62.75 199 ALA A N 1
ATOM 1550 C CA . ALA A 1 199 ? 2.297 18.274 -8.753 1.00 62.75 199 ALA A CA 1
ATOM 1551 C C . ALA A 1 199 ? 3.207 19.139 -7.874 1.00 62.75 199 ALA A C 1
ATOM 1553 O O . ALA A 1 199 ? 2.762 19.669 -6.856 1.00 62.75 199 ALA A O 1
ATOM 1554 N N . LEU A 1 200 ? 4.479 19.308 -8.250 1.00 64.62 200 LEU A N 1
ATOM 1555 C CA . LEU A 1 200 ? 5.454 20.025 -7.429 1.00 64.62 200 LEU A CA 1
ATOM 1556 C C . LEU A 1 200 ? 5.161 21.529 -7.389 1.00 64.62 200 LEU A C 1
ATOM 1558 O O . LEU A 1 200 ? 5.206 22.113 -6.312 1.00 64.62 200 LEU A O 1
ATOM 1562 N N . ASN A 1 201 ? 4.750 22.139 -8.501 1.00 64.69 201 ASN A N 1
ATOM 1563 C CA . ASN A 1 201 ? 4.332 23.545 -8.517 1.00 64.69 201 ASN A CA 1
ATOM 1564 C C . ASN A 1 201 ? 3.074 23.802 -7.670 1.00 64.69 201 ASN A C 1
ATOM 1566 O O . ASN A 1 201 ? 2.970 24.849 -7.029 1.00 64.69 201 ASN A O 1
ATOM 1570 N N . ALA A 1 202 ? 2.151 22.838 -7.597 1.00 63.78 202 ALA A N 1
ATOM 1571 C CA . ALA A 1 202 ? 0.961 22.939 -6.753 1.00 63.78 202 ALA A CA 1
ATOM 1572 C C . ALA A 1 202 ? 1.243 22.632 -5.264 1.00 63.78 202 ALA A C 1
ATOM 1574 O O . ALA A 1 202 ? 0.650 23.249 -4.376 1.00 63.78 202 ALA A O 1
ATOM 1575 N N . LEU A 1 203 ? 2.158 21.700 -4.967 1.00 63.06 203 LEU A N 1
ATOM 1576 C CA . LEU A 1 203 ? 2.476 21.247 -3.605 1.00 63.06 203 LEU A CA 1
ATOM 1577 C C . LEU A 1 203 ? 3.551 22.090 -2.913 1.00 63.06 203 LEU A C 1
ATOM 1579 O O . LEU A 1 203 ? 3.503 22.227 -1.692 1.00 63.06 203 LEU A O 1
ATOM 1583 N N . LEU A 1 204 ? 4.507 22.669 -3.641 1.00 67.94 204 LEU A N 1
ATOM 1584 C CA . LEU A 1 204 ? 5.647 23.393 -3.066 1.00 67.94 204 LEU A CA 1
ATOM 1585 C C . LEU A 1 204 ? 5.231 24.602 -2.206 1.00 67.94 204 LEU A C 1
ATOM 1587 O O . LEU A 1 204 ? 5.725 24.703 -1.077 1.00 67.94 204 LEU A O 1
ATOM 1591 N N . PRO A 1 205 ? 4.294 25.477 -2.636 1.00 66.69 205 PRO A N 1
ATOM 1592 C CA . PRO A 1 205 ? 3.821 26.573 -1.789 1.00 66.69 205 PRO A CA 1
ATOM 1593 C C . PRO A 1 205 ? 3.153 26.045 -0.519 1.00 66.69 205 PRO A C 1
ATOM 1595 O O . PRO A 1 205 ? 3.327 26.585 0.570 1.00 66.69 205 PRO A O 1
ATOM 1598 N N . ALA A 1 206 ? 2.420 24.947 -0.658 1.00 64.81 206 ALA A N 1
ATOM 1599 C CA . ALA A 1 206 ? 1.595 24.363 0.377 1.00 64.81 206 ALA A CA 1
ATOM 1600 C C . ALA A 1 206 ? 2.455 23.654 1.453 1.00 64.81 206 ALA A C 1
ATOM 1602 O O . ALA A 1 206 ? 2.285 23.884 2.652 1.00 64.81 206 ALA A O 1
ATOM 1603 N N . VAL A 1 207 ? 3.468 22.889 1.032 1.00 65.56 207 VAL A N 1
ATOM 1604 C CA . VAL A 1 207 ? 4.491 22.282 1.902 1.00 65.56 207 VAL A CA 1
ATOM 1605 C C . VAL A 1 207 ? 5.358 23.353 2.564 1.00 65.56 207 VAL A C 1
ATOM 1607 O O . VAL A 1 207 ? 5.630 23.256 3.761 1.00 65.56 207 VAL A O 1
ATOM 1610 N N . GLY A 1 208 ? 5.750 24.401 1.832 1.00 66.12 208 GLY A N 1
ATOM 1611 C CA . GLY A 1 208 ? 6.492 25.535 2.388 1.00 66.12 208 GLY A CA 1
ATOM 1612 C C . GLY A 1 208 ? 5.724 26.232 3.514 1.00 66.12 208 GLY A C 1
ATOM 1613 O O . GLY A 1 208 ? 6.274 26.481 4.587 1.00 66.12 208 GLY A O 1
ATOM 1614 N N . LEU A 1 209 ? 4.425 26.466 3.320 1.00 66.62 209 LEU A N 1
ATOM 1615 C CA . LEU A 1 209 ? 3.557 27.094 4.317 1.00 66.62 209 LEU A CA 1
ATOM 1616 C C . LEU A 1 209 ? 3.329 26.175 5.532 1.00 66.62 209 LEU A C 1
ATOM 1618 O O . LEU A 1 209 ? 3.400 26.635 6.673 1.00 66.62 209 LEU A O 1
ATOM 1622 N N . ALA A 1 210 ? 3.166 24.864 5.317 1.00 66.38 210 ALA A N 1
ATOM 1623 C CA . ALA A 1 210 ? 3.084 23.878 6.398 1.00 66.38 210 ALA A CA 1
ATOM 1624 C C . ALA A 1 210 ? 4.384 23.796 7.219 1.00 66.38 210 ALA A C 1
ATOM 1626 O O . ALA A 1 210 ? 4.334 23.718 8.449 1.00 66.38 210 ALA A O 1
ATOM 1627 N N . LEU A 1 211 ? 5.549 23.869 6.566 1.00 68.06 211 LEU A N 1
ATOM 1628 C CA . LEU A 1 211 ? 6.853 23.908 7.228 1.00 68.06 211 LEU A CA 1
ATOM 1629 C C . LEU A 1 211 ? 7.008 25.180 8.071 1.00 68.06 211 LEU A C 1
ATOM 1631 O O . LEU A 1 211 ? 7.464 25.102 9.209 1.00 68.06 211 LEU A O 1
ATOM 1635 N N . ILE A 1 212 ? 6.589 26.337 7.552 1.00 68.12 212 ILE A N 1
ATOM 1636 C CA . ILE A 1 212 ? 6.608 27.612 8.285 1.00 68.12 212 ILE A CA 1
ATOM 1637 C C . ILE A 1 212 ? 5.729 27.519 9.539 1.00 68.12 212 ILE A C 1
ATOM 1639 O O . ILE A 1 212 ? 6.193 27.839 10.633 1.00 68.12 212 ILE A O 1
ATOM 1643 N N . VAL A 1 213 ? 4.500 27.013 9.408 1.00 66.00 213 VAL A N 1
ATOM 1644 C CA . VAL A 1 213 ? 3.570 26.780 10.527 1.00 66.00 213 VAL A CA 1
ATOM 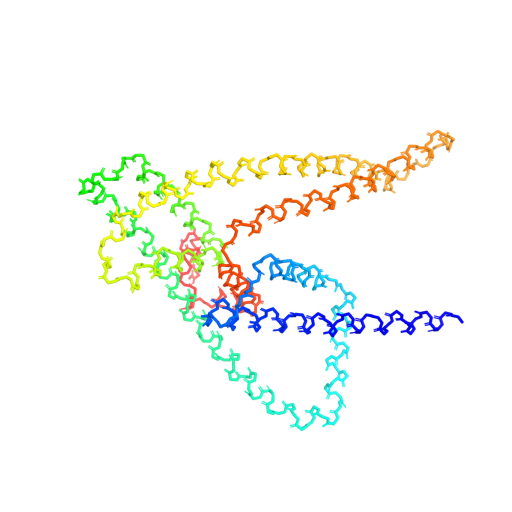1645 C C . VAL A 1 213 ? 4.160 25.813 11.556 1.00 66.00 213 VAL A C 1
ATOM 1647 O O . VAL A 1 213 ? 4.127 26.090 12.756 1.00 66.00 213 VAL A O 1
ATOM 1650 N N . TYR A 1 214 ? 4.760 24.711 11.106 1.00 64.75 214 TYR A N 1
ATOM 1651 C CA . TYR A 1 214 ? 5.423 23.741 11.976 1.00 64.75 214 TYR A CA 1
ATOM 1652 C C . TYR A 1 214 ? 6.630 24.342 12.710 1.00 64.75 214 TYR A C 1
ATOM 1654 O O . TYR A 1 214 ? 6.784 24.142 13.914 1.00 64.75 214 TYR A O 1
ATOM 1662 N N . LEU A 1 215 ? 7.480 25.105 12.020 1.00 65.25 215 LEU A N 1
ATOM 1663 C CA . LEU A 1 215 ? 8.644 25.764 12.615 1.00 65.25 215 LEU A CA 1
ATOM 1664 C C . LEU A 1 215 ? 8.232 26.853 13.608 1.00 65.25 215 LEU A C 1
ATOM 1666 O O . LEU A 1 215 ? 8.842 26.958 14.672 1.00 65.25 215 LEU A O 1
ATOM 1670 N N . LEU A 1 216 ? 7.175 27.613 13.312 1.00 63.00 216 LEU A N 1
ATOM 1671 C CA . LEU A 1 216 ? 6.561 28.558 14.246 1.00 63.00 216 LEU A CA 1
ATOM 1672 C C . LEU A 1 216 ? 6.044 27.817 15.488 1.00 63.00 216 LEU A C 1
ATOM 1674 O O . LEU A 1 216 ? 6.422 28.159 16.609 1.00 63.00 216 LEU A O 1
ATOM 1678 N N . ALA A 1 217 ? 5.268 26.745 15.309 1.00 62.62 217 ALA A N 1
ATOM 1679 C CA . ALA A 1 217 ? 4.758 25.933 16.412 1.00 62.62 217 ALA A CA 1
ATOM 1680 C C . ALA A 1 217 ? 5.888 25.315 17.256 1.00 62.62 217 ALA A C 1
ATOM 1682 O O . ALA A 1 217 ? 5.822 25.327 18.485 1.00 62.62 217 ALA A O 1
ATOM 1683 N N . ARG A 1 218 ? 6.964 24.833 16.624 1.00 62.25 218 ARG A N 1
ATOM 1684 C CA . ARG A 1 218 ? 8.136 24.266 17.306 1.00 62.25 218 ARG A CA 1
ATOM 1685 C C . ARG A 1 218 ? 8.927 25.329 18.065 1.00 62.25 218 ARG A C 1
ATOM 1687 O O . ARG A 1 218 ? 9.312 25.079 19.204 1.00 62.25 218 ARG A O 1
ATOM 1694 N N . ARG A 1 219 ? 9.155 26.506 17.475 1.00 61.50 219 ARG A N 1
ATOM 1695 C CA . ARG A 1 219 ? 9.914 27.606 18.097 1.00 61.50 219 ARG A CA 1
ATOM 1696 C C . ARG A 1 219 ? 9.191 28.175 19.320 1.00 61.50 219 ARG A C 1
ATOM 1698 O O . ARG A 1 219 ? 9.830 28.381 20.346 1.00 61.50 219 ARG A O 1
ATOM 1705 N N . TYR A 1 220 ? 7.872 28.357 19.246 1.00 56.25 220 TYR A N 1
ATOM 1706 C CA . TYR A 1 220 ? 7.079 28.895 20.359 1.00 56.25 220 TYR A CA 1
ATOM 1707 C C . TYR A 1 220 ? 6.635 27.824 21.376 1.00 56.25 220 TYR A C 1
ATOM 1709 O O . TYR A 1 220 ? 6.522 28.119 22.566 1.00 56.25 220 TYR A O 1
ATOM 1717 N N . GLY A 1 221 ? 6.456 26.567 20.956 1.00 53.41 221 GLY A N 1
ATOM 1718 C CA . GLY A 1 221 ? 6.104 25.451 21.842 1.00 53.41 221 GLY A CA 1
ATOM 1719 C C . GLY A 1 221 ? 7.247 25.003 22.762 1.00 53.41 221 GLY A C 1
ATOM 1720 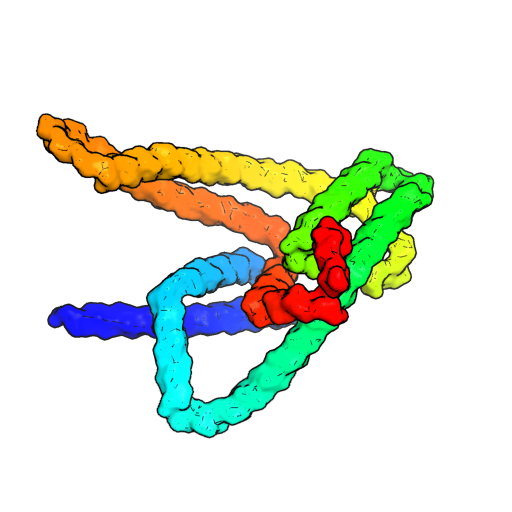O O . GLY A 1 221 ? 7.016 24.724 23.940 1.00 53.41 221 GLY A O 1
ATOM 1721 N N . LEU A 1 222 ? 8.496 24.987 22.272 1.00 46.16 222 LEU A N 1
ATOM 1722 C CA . LEU A 1 222 ? 9.656 24.560 23.072 1.00 46.16 222 LEU A CA 1
ATOM 1723 C C . LEU A 1 222 ? 10.004 25.548 24.200 1.00 46.16 222 LEU A C 1
ATOM 1725 O O . LEU A 1 222 ? 10.431 25.127 25.277 1.00 46.16 222 LEU A O 1
ATOM 1729 N N . GLU A 1 223 ? 9.817 26.853 23.976 1.00 52.75 223 GLU A N 1
ATOM 1730 C CA . GLU A 1 223 ? 10.030 27.880 25.006 1.00 52.75 223 GLU A CA 1
ATOM 1731 C C . GLU A 1 223 ? 8.990 27.797 26.133 1.00 52.75 223 GLU A C 1
ATOM 1733 O O . GLU A 1 223 ? 9.330 28.023 27.297 1.00 52.75 223 GLU A O 1
ATOM 1738 N N . MET A 1 224 ? 7.744 27.418 25.822 1.00 48.38 224 MET A N 1
ATOM 1739 C CA . MET A 1 224 ? 6.700 27.213 26.832 1.00 48.38 224 MET A CA 1
ATOM 1740 C C . MET A 1 224 ? 6.955 25.984 27.706 1.00 48.38 224 MET A C 1
ATOM 1742 O O . MET A 1 224 ? 6.832 26.081 28.924 1.00 48.38 224 MET A O 1
ATOM 1746 N N . ILE A 1 225 ? 7.366 24.853 27.122 1.00 46.50 225 ILE A N 1
ATOM 1747 C CA . ILE A 1 225 ? 7.653 23.627 27.888 1.00 46.50 225 ILE A CA 1
ATOM 1748 C C . ILE A 1 225 ? 8.857 23.843 28.817 1.00 46.50 225 ILE A C 1
ATOM 1750 O O . ILE A 1 225 ? 8.813 23.452 29.983 1.00 46.50 225 ILE A O 1
ATOM 1754 N N . LYS A 1 226 ? 9.897 24.552 28.351 1.00 48.69 226 LYS A N 1
ATOM 1755 C CA . LYS A 1 226 ? 11.041 24.934 29.197 1.00 48.69 226 LYS A CA 1
ATOM 1756 C C . LYS A 1 226 ? 10.649 25.856 30.355 1.00 48.69 226 LYS A C 1
ATOM 1758 O O . LYS A 1 226 ? 11.206 25.712 31.437 1.00 48.69 226 LYS A O 1
ATOM 1763 N N . ARG A 1 227 ? 9.695 26.775 30.165 1.00 50.16 227 ARG A N 1
ATOM 1764 C CA . ARG A 1 227 ? 9.194 27.658 31.240 1.00 50.16 227 ARG A CA 1
ATOM 1765 C C . ARG A 1 227 ? 8.223 26.963 32.199 1.00 50.16 227 ARG A C 1
ATOM 1767 O O . ARG A 1 227 ? 8.185 27.335 33.363 1.00 50.16 227 ARG A O 1
ATOM 1774 N N . ALA A 1 228 ? 7.480 25.957 31.737 1.00 47.78 228 ALA A N 1
ATOM 1775 C CA . ALA A 1 228 ? 6.586 25.161 32.578 1.00 47.78 228 ALA A CA 1
ATOM 1776 C C . ALA A 1 228 ? 7.343 24.159 33.471 1.00 47.78 228 ALA A C 1
ATOM 1778 O O . ALA A 1 228 ? 6.937 23.930 34.605 1.00 47.78 228 ALA A O 1
ATOM 1779 N N . PHE A 1 229 ? 8.459 23.597 32.988 1.00 47.00 229 PHE A N 1
ATOM 1780 C CA . PHE A 1 229 ? 9.318 22.687 33.764 1.00 47.00 229 PHE A CA 1
ATOM 1781 C C . PHE A 1 229 ? 10.447 23.394 34.533 1.00 47.00 229 PHE A C 1
ATOM 1783 O O . PHE A 1 229 ? 10.945 22.867 35.525 1.00 47.00 229 PHE A O 1
ATOM 1790 N N . GLY A 1 230 ? 10.857 24.591 34.110 1.00 46.44 230 GLY A N 1
ATOM 1791 C CA . GLY A 1 230 ? 11.840 25.420 34.804 1.00 46.44 230 GLY A CA 1
ATOM 1792 C C . GLY A 1 230 ? 11.195 26.231 35.923 1.00 46.44 230 GLY A C 1
ATOM 1793 O O . GLY A 1 230 ? 10.985 27.431 35.769 1.00 46.44 230 GLY A O 1
ATOM 1794 N N . GLY A 1 231 ? 10.870 25.575 37.039 1.00 42.31 231 GLY A N 1
ATOM 1795 C CA . GLY A 1 231 ? 10.266 26.185 38.225 1.00 42.31 231 GLY A CA 1
ATOM 1796 C C . GLY A 1 231 ? 11.133 27.270 38.873 1.00 42.31 231 GLY A C 1
ATOM 1797 O O . GLY A 1 231 ? 11.794 27.033 39.880 1.00 42.31 231 GLY A O 1
ATOM 1798 N N . ARG A 1 232 ? 11.097 28.491 38.335 1.00 39.41 232 ARG A N 1
ATOM 1799 C CA . ARG A 1 232 ? 11.445 29.714 39.066 1.00 39.41 232 ARG A CA 1
ATOM 1800 C C . ARG A 1 232 ? 10.345 30.743 38.869 1.00 39.41 232 ARG A C 1
ATOM 1802 O O . ARG A 1 232 ? 10.356 31.541 37.937 1.00 39.41 232 ARG A O 1
ATOM 1809 N N . VAL A 1 233 ? 9.395 30.697 39.796 1.00 47.22 233 VAL A N 1
ATOM 1810 C CA . VAL A 1 233 ? 8.491 31.803 40.092 1.00 47.22 233 VAL A CA 1
ATOM 1811 C C . VAL A 1 233 ? 9.354 32.932 40.657 1.00 47.22 233 VAL A C 1
ATOM 1813 O O . VAL A 1 233 ? 9.846 32.843 41.776 1.00 47.22 233 VAL A O 1
ATOM 1816 N N . SER A 1 234 ? 9.581 33.978 39.867 1.00 39.50 234 SER A N 1
ATOM 1817 C CA . SER A 1 234 ? 10.064 35.263 40.370 1.00 39.50 234 SER A CA 1
ATOM 1818 C C . SER A 1 234 ? 9.100 36.356 39.919 1.00 39.50 234 SER A C 1
ATOM 1820 O O . SER A 1 234 ? 8.609 36.340 38.789 1.00 39.50 234 SER A O 1
ATOM 1822 N N . GLN A 1 235 ? 8.799 37.243 40.866 1.00 39.34 235 GLN A N 1
ATOM 1823 C CA . GLN A 1 235 ? 7.858 38.367 40.891 1.00 39.34 235 GLN A CA 1
ATOM 1824 C C . GLN A 1 235 ? 7.924 39.319 39.674 1.00 39.34 235 GLN A C 1
ATOM 1826 O O . GLN A 1 235 ? 8.268 40.488 39.792 1.00 39.34 235 GLN A O 1
ATOM 1831 N N . ALA A 1 236 ? 7.516 38.849 38.498 1.00 42.97 236 ALA A N 1
ATOM 1832 C CA . ALA A 1 236 ? 7.196 39.675 37.327 1.00 42.97 236 ALA A CA 1
ATOM 1833 C C . ALA A 1 236 ? 5.739 39.436 36.881 1.00 42.97 236 ALA A C 1
ATOM 1835 O O . ALA A 1 236 ? 5.427 39.364 35.689 1.00 42.97 236 ALA A O 1
ATOM 1836 N N . TYR A 1 237 ? 4.852 39.250 37.863 1.00 40.78 237 TYR A N 1
ATOM 1837 C CA . TYR A 1 237 ? 3.520 38.668 37.687 1.00 40.78 237 TYR A CA 1
ATOM 1838 C C . TYR A 1 237 ? 2.519 39.574 36.943 1.00 40.78 237 TYR A C 1
ATOM 1840 O O . TYR A 1 237 ? 1.498 39.085 36.476 1.00 40.78 237 TYR A O 1
ATOM 1848 N N . GLU A 1 238 ? 2.828 40.855 36.711 1.00 40.78 238 GLU A N 1
ATOM 1849 C CA . GLU A 1 238 ? 1.907 41.770 36.010 1.00 40.78 238 GLU A CA 1
ATOM 1850 C C . GLU A 1 238 ? 2.214 42.006 34.520 1.00 40.78 238 GLU A C 1
ATOM 1852 O O . GLU A 1 238 ? 1.348 42.474 33.786 1.00 40.78 238 GLU A O 1
ATOM 1857 N N . ARG A 1 239 ? 3.396 41.628 34.003 1.00 44.56 239 ARG A N 1
ATOM 1858 C CA . ARG A 1 239 ? 3.732 41.800 32.564 1.00 44.56 239 ARG A CA 1
ATOM 1859 C C . ARG A 1 239 ? 3.713 40.508 31.739 1.00 44.56 239 ARG A C 1
ATOM 1861 O O . ARG A 1 239 ? 3.810 40.562 30.514 1.00 44.56 239 ARG A O 1
ATOM 1868 N N . GLY A 1 240 ? 3.579 39.345 32.381 1.00 47.28 240 GLY A N 1
ATOM 1869 C CA . GLY A 1 240 ? 3.610 38.031 31.721 1.00 47.28 240 GLY A CA 1
ATOM 1870 C C . GLY A 1 240 ? 2.254 37.513 31.229 1.00 47.28 240 GLY A C 1
ATOM 1871 O O . GLY A 1 240 ? 2.213 36.738 30.273 1.00 47.28 240 GLY A O 1
ATOM 1872 N N . PHE A 1 241 ? 1.151 37.976 31.830 1.00 45.59 241 PHE A N 1
ATOM 1873 C CA . PHE A 1 241 ? -0.198 37.454 31.578 1.00 45.59 241 PHE A CA 1
ATOM 1874 C C . PHE A 1 241 ? -0.640 37.674 30.122 1.00 45.59 241 PHE A C 1
ATOM 1876 O O . PHE A 1 241 ? -1.086 36.744 29.451 1.00 45.59 241 PHE A O 1
ATOM 1883 N N . GLY A 1 242 ? -0.382 38.868 29.577 1.00 53.84 242 GLY A N 1
ATOM 1884 C CA . GLY A 1 242 ? -0.677 39.190 28.178 1.00 53.84 242 GLY A CA 1
ATOM 1885 C C . GLY A 1 242 ? 0.146 38.377 27.177 1.00 53.84 242 GLY A C 1
ATOM 1886 O O . GLY A 1 242 ? -0.367 37.997 26.132 1.00 53.84 242 GLY A O 1
ATOM 1887 N N . ARG A 1 243 ? 1.399 38.033 27.499 1.00 53.88 243 ARG A N 1
ATOM 1888 C CA . ARG A 1 243 ? 2.301 37.312 26.583 1.00 53.88 243 ARG A CA 1
ATOM 1889 C C . ARG A 1 243 ? 1.969 35.821 26.498 1.00 53.88 243 ARG A C 1
ATOM 1891 O O . ARG A 1 243 ? 2.099 35.226 25.433 1.00 53.88 243 ARG A O 1
ATOM 1898 N N . GLN A 1 244 ? 1.512 35.233 27.600 1.00 53.09 244 GLN A N 1
ATOM 1899 C CA . GLN A 1 244 ? 1.099 33.830 27.680 1.00 53.09 244 GLN A CA 1
ATOM 1900 C C . GLN A 1 244 ? -0.285 33.620 27.047 1.00 53.09 244 GLN A C 1
ATOM 1902 O O . GLN A 1 244 ? -0.477 32.681 26.279 1.00 53.09 244 GLN A O 1
ATOM 1907 N N . ILE A 1 245 ? -1.209 34.560 27.272 1.00 55.34 245 ILE A N 1
ATOM 1908 C CA . ILE A 1 245 ? -2.513 34.604 26.601 1.00 55.34 245 ILE A CA 1
ATOM 1909 C C . ILE A 1 245 ? -2.346 34.839 25.095 1.00 55.34 245 ILE A C 1
ATOM 1911 O O . ILE A 1 245 ? -2.890 34.079 24.299 1.00 55.34 245 ILE A O 1
ATOM 1915 N N . PHE A 1 246 ? -1.534 35.819 24.690 1.00 57.47 246 PHE A N 1
ATOM 1916 C CA . PHE A 1 246 ? -1.234 36.084 23.281 1.00 57.47 246 PHE A CA 1
ATOM 1917 C C . PHE A 1 246 ? -0.563 34.885 22.606 1.00 57.47 246 PHE A C 1
ATOM 1919 O O . PHE A 1 246 ? -0.944 34.520 21.503 1.00 57.47 246 PHE A O 1
ATOM 1926 N N . SER A 1 247 ? 0.377 34.214 23.278 1.00 58.19 247 SER A N 1
ATOM 1927 C CA . SER A 1 247 ? 1.010 32.997 22.757 1.00 58.19 247 SER A CA 1
ATOM 1928 C C . SER A 1 247 ? 0.017 31.842 22.601 1.00 58.19 247 SER A C 1
ATOM 1930 O O . SER A 1 247 ? 0.095 31.117 21.614 1.00 58.19 247 SER A O 1
ATOM 1932 N N . ASN A 1 248 ? -0.921 31.667 23.536 1.00 56.75 248 ASN A N 1
ATOM 1933 C CA . ASN A 1 248 ? -1.962 30.642 23.435 1.00 56.75 248 ASN A CA 1
ATOM 1934 C C . ASN A 1 248 ? -2.963 30.957 22.317 1.00 56.75 248 ASN A C 1
ATOM 1936 O O . ASN A 1 248 ? -3.324 30.054 21.569 1.00 56.75 248 ASN A O 1
ATOM 1940 N N . TYR A 1 249 ? -3.359 32.221 22.145 1.00 60.66 249 TYR A N 1
ATOM 1941 C CA . TYR A 1 249 ? -4.212 32.643 21.031 1.00 60.66 249 TYR A CA 1
ATOM 1942 C C . TYR A 1 249 ? -3.493 32.603 19.682 1.00 60.66 249 TYR A C 1
ATOM 1944 O O . TYR A 1 249 ? -4.124 32.294 18.678 1.00 60.66 249 TYR A O 1
ATOM 1952 N N . LEU A 1 250 ? -2.183 32.852 19.641 1.00 63.69 250 LEU A N 1
ATOM 1953 C CA . LEU A 1 250 ? -1.378 32.749 18.425 1.00 63.69 250 LEU A CA 1
ATOM 1954 C C . LEU A 1 250 ? -1.146 31.285 18.047 1.00 63.69 250 LEU A C 1
ATOM 1956 O O . LEU A 1 250 ? -1.253 30.949 16.876 1.00 63.69 250 LEU A O 1
ATOM 1960 N N . LEU A 1 251 ? -0.911 30.396 19.018 1.00 62.59 251 LEU A N 1
ATOM 1961 C CA . LEU A 1 251 ? -0.850 28.951 18.788 1.00 62.59 251 LEU A CA 1
ATOM 1962 C C . LEU A 1 251 ? -2.210 28.409 18.333 1.00 62.59 251 LEU A C 1
ATOM 1964 O O . LEU A 1 251 ? -2.266 27.669 17.357 1.00 62.59 251 LEU A O 1
ATOM 1968 N N . LEU A 1 252 ? -3.299 28.807 18.999 1.00 62.94 252 LEU A N 1
ATOM 1969 C CA . LEU A 1 252 ? -4.661 28.447 18.609 1.00 62.94 252 LEU A CA 1
ATOM 1970 C C . LEU A 1 252 ? -4.979 28.975 17.208 1.00 62.94 252 LEU A C 1
ATOM 1972 O O . LEU A 1 252 ? -5.447 28.214 16.376 1.00 62.94 252 LEU A O 1
ATOM 1976 N N . GLY A 1 253 ? -4.658 30.236 16.917 1.00 66.25 253 GLY A N 1
ATOM 1977 C CA . GLY A 1 253 ? -4.811 30.838 15.595 1.00 66.25 253 GLY A CA 1
ATOM 1978 C C . GLY A 1 253 ? -3.979 30.119 14.535 1.00 66.25 253 GLY A C 1
ATOM 1979 O O . GLY A 1 253 ? -4.477 29.843 13.452 1.00 66.25 253 GLY A O 1
ATOM 1980 N N . CYS A 1 254 ? -2.750 29.719 14.863 1.00 66.06 254 CYS A N 1
ATOM 1981 C CA . CYS A 1 254 ? -1.889 28.939 13.978 1.00 66.06 254 CYS A CA 1
ATOM 1982 C C . CYS A 1 254 ? -2.466 27.538 13.722 1.00 66.06 254 CYS A C 1
ATOM 1984 O O . CYS A 1 254 ? -2.446 27.069 12.593 1.00 66.06 254 CYS A O 1
ATOM 1986 N N . LEU A 1 255 ? -3.050 26.891 14.732 1.00 65.62 255 LEU A N 1
ATOM 1987 C CA . LEU A 1 255 ? -3.673 25.567 14.621 1.00 65.62 255 LEU A CA 1
ATOM 1988 C C . LEU A 1 255 ? -5.006 25.624 13.849 1.00 65.62 255 LEU A C 1
ATOM 1990 O O . LEU A 1 255 ? -5.289 24.766 13.010 1.00 65.62 255 LEU A O 1
ATOM 1994 N N . VAL A 1 256 ? -5.782 26.689 14.062 1.00 69.94 256 VAL A N 1
ATOM 1995 C CA . VAL A 1 256 ? -7.003 27.002 13.308 1.00 69.94 256 VAL A CA 1
ATOM 1996 C C . VAL A 1 256 ? -6.674 27.296 11.846 1.00 69.94 256 VAL A C 1
ATOM 1998 O O . VAL A 1 256 ? -7.371 26.783 10.983 1.00 69.94 256 VAL A O 1
ATOM 2001 N N . MET A 1 257 ? -5.595 28.030 11.552 1.00 66.88 257 MET A N 1
ATOM 2002 C CA . MET A 1 257 ? -5.131 28.304 10.181 1.00 66.88 257 MET A CA 1
ATOM 2003 C C . MET A 1 257 ? -4.421 27.106 9.529 1.00 66.88 257 MET A C 1
ATOM 2005 O O . MET A 1 257 ? -4.477 26.942 8.312 1.00 66.88 257 MET A O 1
ATOM 2009 N N . ALA A 1 258 ? -3.798 26.227 10.317 1.00 68.88 258 ALA A N 1
ATOM 2010 C CA . ALA A 1 258 ? -3.179 24.999 9.823 1.00 68.88 258 ALA A CA 1
ATOM 2011 C C . ALA A 1 258 ? -4.219 24.014 9.283 1.00 68.88 258 ALA A C 1
ATOM 2013 O O . ALA A 1 258 ? -3.945 23.295 8.331 1.00 68.88 258 ALA A O 1
ATOM 2014 N N . THR A 1 259 ? -5.417 23.986 9.867 1.00 68.25 259 THR A N 1
ATOM 2015 C CA . THR A 1 259 ? -6.482 23.051 9.480 1.00 68.25 259 THR A CA 1
ATOM 2016 C C . THR A 1 259 ? -6.955 23.237 8.024 1.00 68.25 259 THR A C 1
ATOM 2018 O O . THR A 1 259 ? -6.905 22.261 7.272 1.00 68.25 259 THR A O 1
ATOM 2021 N N . PRO A 1 260 ? -7.350 24.443 7.556 1.00 72.31 260 PRO A N 1
ATOM 2022 C CA . PRO A 1 260 ? -7.703 24.663 6.155 1.00 72.31 260 PRO A CA 1
ATOM 2023 C C . PRO A 1 260 ? -6.491 24.522 5.230 1.00 72.31 260 PRO A C 1
ATOM 2025 O O . PRO A 1 260 ? -6.638 24.022 4.121 1.00 72.31 260 PRO A O 1
ATOM 2028 N N . LEU A 1 261 ? -5.286 24.883 5.683 1.00 69.62 261 LEU A N 1
ATOM 2029 C CA . LEU A 1 261 ? -4.068 24.697 4.895 1.00 69.62 261 LEU A CA 1
ATOM 2030 C C . LEU A 1 261 ? -3.789 23.213 4.624 1.00 69.62 261 LEU A C 1
ATOM 2032 O O . LEU A 1 261 ? -3.571 22.824 3.480 1.00 69.62 261 LEU A O 1
ATOM 2036 N N . ILE A 1 262 ? -3.843 22.375 5.663 1.00 71.50 262 ILE A N 1
ATOM 2037 C CA . ILE A 1 262 ? -3.719 20.919 5.540 1.00 71.50 262 ILE A CA 1
ATOM 2038 C C . ILE A 1 262 ? -4.823 20.387 4.632 1.00 71.50 262 ILE A C 1
ATOM 2040 O O . ILE A 1 262 ? -4.545 19.532 3.796 1.00 71.50 262 ILE A O 1
ATOM 2044 N N . ALA A 1 263 ? -6.047 20.907 4.738 1.00 72.56 263 ALA A N 1
ATOM 2045 C CA . ALA A 1 263 ? -7.140 20.478 3.878 1.00 72.56 263 ALA A CA 1
ATOM 2046 C C . ALA A 1 263 ? -6.895 20.801 2.395 1.00 72.56 263 ALA A C 1
ATOM 2048 O O . ALA A 1 263 ? -7.108 19.934 1.552 1.00 72.56 263 ALA A O 1
ATOM 2049 N N . VAL A 1 264 ? -6.377 21.990 2.075 1.00 74.50 264 VAL A N 1
ATOM 2050 C CA . VAL A 1 264 ? -6.016 22.376 0.700 1.00 74.50 264 VAL A CA 1
ATOM 2051 C C . VAL A 1 264 ? -4.854 21.532 0.173 1.00 74.50 264 VAL A C 1
ATOM 2053 O O . VAL A 1 264 ? -4.949 20.999 -0.930 1.00 74.50 264 VAL A O 1
ATOM 2056 N N . ILE A 1 265 ? -3.796 21.332 0.971 1.00 72.00 265 ILE A N 1
ATOM 2057 C CA . ILE A 1 265 ? -2.675 20.439 0.619 1.00 72.00 265 ILE A CA 1
ATOM 2058 C C . ILE A 1 265 ? -3.194 19.038 0.308 1.00 72.00 265 ILE A C 1
ATOM 2060 O O . ILE A 1 265 ? -2.829 18.437 -0.698 1.00 72.00 265 ILE A O 1
ATOM 2064 N N . THR A 1 266 ? -4.059 18.522 1.177 1.00 73.38 266 THR A N 1
ATOM 2065 C CA . THR A 1 266 ? -4.620 17.178 1.061 1.00 73.38 266 THR A CA 1
ATOM 2066 C C . THR A 1 266 ? -5.503 17.069 -0.177 1.00 73.38 266 THR A C 1
ATOM 2068 O O . THR A 1 266 ? -5.397 16.093 -0.908 1.00 73.38 266 THR A O 1
ATOM 2071 N N . GLN A 1 267 ? -6.315 18.086 -0.472 1.00 77.94 267 GLN A N 1
ATOM 2072 C CA . GLN A 1 267 ? -7.159 18.131 -1.665 1.00 77.94 267 GLN A CA 1
ATOM 2073 C C . GLN A 1 267 ? -6.330 18.092 -2.957 1.00 77.94 267 GLN A C 1
ATOM 2075 O O . GLN A 1 267 ? -6.651 17.331 -3.869 1.00 77.94 267 GLN A O 1
ATOM 2080 N N . ILE A 1 268 ? -5.248 18.873 -3.013 1.00 72.25 268 ILE A N 1
ATOM 2081 C CA . ILE A 1 268 ? -4.309 18.884 -4.143 1.00 72.25 268 ILE A CA 1
ATOM 2082 C C . ILE A 1 268 ? -3.569 17.544 -4.234 1.00 72.25 268 ILE A C 1
ATOM 2084 O O . ILE A 1 268 ? -3.394 17.004 -5.319 1.00 72.25 268 ILE A O 1
ATOM 2088 N N . ALA A 1 269 ? -3.158 16.954 -3.112 1.00 70.94 269 ALA A N 1
ATOM 2089 C CA . ALA A 1 269 ? -2.500 15.650 -3.121 1.00 70.94 269 ALA A CA 1
ATOM 2090 C C . ALA A 1 269 ? -3.444 14.538 -3.616 1.00 70.94 269 ALA A C 1
ATOM 2092 O O . ALA A 1 269 ? -3.054 13.726 -4.451 1.00 70.94 269 ALA A O 1
ATOM 2093 N N . ILE A 1 270 ? -4.703 14.527 -3.162 1.00 75.88 270 ILE A N 1
ATOM 2094 C CA . ILE A 1 270 ? -5.710 13.524 -3.540 1.00 75.88 270 ILE A CA 1
ATOM 2095 C C . ILE A 1 270 ? -5.980 13.528 -5.047 1.00 75.88 270 ILE A C 1
ATOM 2097 O O . ILE A 1 270 ? -6.173 12.454 -5.618 1.00 75.88 270 ILE A O 1
ATOM 2101 N N . SER A 1 271 ? -5.974 14.690 -5.712 1.00 71.69 271 SER A N 1
ATOM 2102 C CA . SER A 1 271 ? -6.211 14.740 -7.163 1.00 71.69 271 SER A CA 1
ATOM 2103 C C . SER A 1 271 ? -5.130 14.014 -7.968 1.00 71.69 271 SER A C 1
ATOM 2105 O O . SER A 1 271 ? -5.423 13.503 -9.045 1.00 71.69 271 SER A O 1
ATOM 2107 N N . HIS A 1 272 ? -3.913 13.912 -7.428 1.00 70.81 272 HIS A N 1
ATOM 2108 C CA . HIS A 1 272 ? -2.775 13.257 -8.077 1.00 70.81 272 HIS A CA 1
ATOM 2109 C C . HIS A 1 272 ? -2.602 11.787 -7.661 1.00 70.81 272 HIS A C 1
ATOM 2111 O O . HIS A 1 272 ? -1.852 11.049 -8.295 1.00 70.81 272 HIS A O 1
ATOM 2117 N N . ILE A 1 273 ? -3.293 11.330 -6.612 1.00 71.81 273 ILE A N 1
ATOM 2118 C CA . ILE A 1 273 ? -3.196 9.944 -6.143 1.00 71.81 273 ILE A CA 1
ATOM 2119 C C . ILE A 1 273 ? -4.086 9.036 -7.001 1.00 71.81 273 ILE A C 1
ATOM 2121 O O . ILE A 1 273 ? -5.273 9.297 -7.206 1.00 71.81 273 ILE A O 1
ATOM 2125 N N . ASN A 1 274 ? -3.521 7.920 -7.467 1.00 77.88 274 ASN A N 1
ATOM 2126 C CA . ASN A 1 274 ? -4.295 6.830 -8.052 1.00 77.88 274 ASN A CA 1
ATOM 2127 C C . ASN A 1 274 ? -5.052 6.084 -6.937 1.00 77.88 274 ASN A C 1
ATOM 2129 O O . ASN A 1 274 ? -4.444 5.580 -5.990 1.00 77.88 274 ASN A O 1
ATOM 2133 N N . ILE A 1 275 ? -6.378 6.006 -7.060 1.00 76.62 275 ILE A N 1
ATOM 2134 C CA . ILE A 1 275 ? -7.253 5.415 -6.043 1.00 76.62 275 ILE A CA 1
ATOM 2135 C C . ILE A 1 275 ? -6.960 3.928 -5.808 1.00 76.62 275 ILE A C 1
ATOM 2137 O O . ILE A 1 275 ? -6.934 3.484 -4.664 1.00 76.62 275 ILE A O 1
ATOM 2141 N N . HIS A 1 276 ? -6.614 3.173 -6.853 1.00 81.50 276 HIS A N 1
ATOM 2142 C CA . HIS A 1 276 ? -6.251 1.762 -6.717 1.00 81.50 276 HIS A CA 1
ATOM 2143 C C . HIS A 1 276 ? -4.962 1.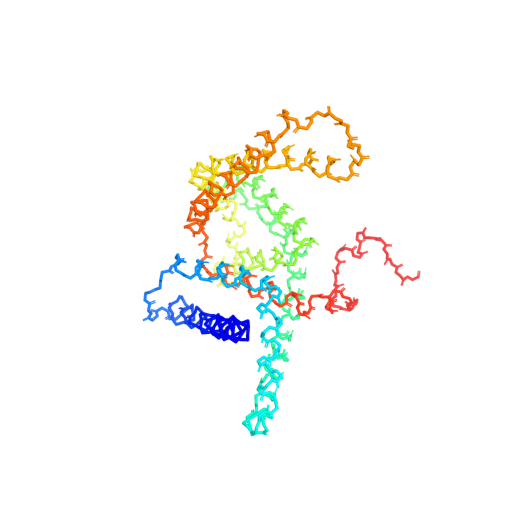596 -5.910 1.00 81.50 276 HIS A C 1
ATOM 2145 O O . HIS A 1 276 ? -4.897 0.759 -5.015 1.00 81.50 276 HIS A O 1
ATOM 2151 N N . MET A 1 277 ? -3.961 2.450 -6.156 1.00 78.88 277 MET A N 1
ATOM 2152 C CA . MET A 1 277 ? -2.714 2.448 -5.382 1.00 78.88 277 MET A CA 1
ATOM 2153 C C . MET A 1 277 ? -2.952 2.809 -3.912 1.00 78.88 277 MET A C 1
ATOM 2155 O O . MET A 1 277 ? -2.297 2.250 -3.034 1.00 78.88 277 MET A O 1
ATOM 2159 N N . LEU A 1 278 ? -3.910 3.698 -3.627 1.00 81.50 278 LEU A N 1
ATOM 2160 C CA . LEU A 1 278 ? -4.313 4.032 -2.260 1.00 81.50 278 LEU A CA 1
ATOM 2161 C C . LEU A 1 278 ? -4.891 2.804 -1.537 1.00 81.50 278 LEU A C 1
ATOM 2163 O O . LEU A 1 278 ? -4.446 2.477 -0.437 1.00 81.50 278 LEU A O 1
ATOM 2167 N N . PHE A 1 279 ? -5.850 2.105 -2.151 1.00 82.94 279 PHE A N 1
ATOM 2168 C CA . PHE A 1 279 ? -6.474 0.919 -1.555 1.00 82.94 279 PHE A CA 1
ATOM 2169 C C . PHE A 1 279 ? -5.504 -0.259 -1.434 1.00 82.94 279 PHE A C 1
ATOM 2171 O O . PHE A 1 279 ? -5.467 -0.907 -0.389 1.00 82.94 279 PHE A O 1
ATOM 2178 N N . VAL A 1 280 ? -4.677 -0.505 -2.453 1.00 83.81 280 VAL A N 1
ATOM 2179 C CA . VAL A 1 280 ? -3.627 -1.534 -2.409 1.00 83.81 280 VAL A CA 1
ATOM 2180 C C . VAL A 1 280 ? -2.610 -1.212 -1.316 1.00 83.81 280 VAL A C 1
ATOM 2182 O O . VAL A 1 280 ? -2.281 -2.085 -0.515 1.00 83.81 280 VAL A O 1
ATOM 2185 N N . GLY A 1 281 ? -2.163 0.042 -1.217 1.00 82.81 281 GLY A N 1
ATOM 2186 C CA . GLY A 1 281 ? -1.226 0.475 -0.183 1.00 82.81 281 GLY A CA 1
ATOM 2187 C C . GLY A 1 281 ? -1.792 0.339 1.233 1.00 82.81 281 GLY A C 1
ATOM 2188 O O . GLY A 1 281 ? -1.103 -0.156 2.123 1.00 82.81 281 GLY A O 1
ATOM 2189 N N . LEU A 1 282 ? -3.060 0.711 1.443 1.00 83.38 282 LEU A N 1
ATOM 2190 C CA . LEU A 1 282 ? -3.759 0.501 2.717 1.00 83.38 282 LEU A CA 1
ATOM 2191 C C . LEU A 1 282 ? -3.937 -0.985 3.040 1.00 83.38 282 LEU A C 1
ATOM 2193 O O . LEU A 1 282 ? -3.795 -1.372 4.200 1.00 83.38 282 LEU A O 1
ATOM 2197 N N . GLY A 1 283 ? -4.216 -1.806 2.026 1.00 83.81 283 GLY A N 1
ATOM 2198 C CA . GLY A 1 283 ? -4.272 -3.257 2.141 1.00 83.81 283 GLY A CA 1
ATOM 2199 C C . GLY A 1 283 ? -2.943 -3.816 2.633 1.00 83.81 283 GLY A C 1
ATOM 2200 O O . GLY A 1 283 ? -2.904 -4.409 3.705 1.00 83.81 283 GLY A O 1
ATOM 2201 N N . ILE A 1 284 ? -1.849 -3.549 1.914 1.00 84.06 284 ILE A N 1
ATOM 2202 C CA . ILE A 1 284 ? -0.494 -3.979 2.293 1.00 84.06 284 ILE A CA 1
ATOM 2203 C C . ILE A 1 284 ? -0.156 -3.515 3.710 1.00 84.06 284 ILE A C 1
ATOM 2205 O O . ILE A 1 284 ? 0.250 -4.329 4.530 1.00 84.06 284 ILE A O 1
ATOM 2209 N N . TRP A 1 285 ? -0.396 -2.242 4.035 1.00 84.62 285 TRP A N 1
ATOM 2210 C CA . TRP A 1 285 ? -0.144 -1.709 5.375 1.00 84.62 285 TRP A CA 1
ATOM 2211 C C . TRP A 1 285 ? -0.932 -2.446 6.465 1.00 84.62 285 TRP A C 1
ATOM 2213 O O . TRP A 1 285 ? -0.393 -2.739 7.533 1.00 84.62 285 TRP A O 1
ATOM 2223 N N . ALA A 1 286 ? -2.202 -2.770 6.210 1.00 83.31 286 ALA A N 1
ATOM 2224 C CA . ALA A 1 286 ? -3.011 -3.533 7.148 1.00 83.31 286 ALA A CA 1
ATOM 2225 C C . ALA A 1 286 ? -2.463 -4.954 7.340 1.00 83.31 286 ALA A C 1
ATOM 2227 O O . ALA A 1 286 ? -2.418 -5.420 8.474 1.00 83.31 286 ALA A O 1
ATOM 2228 N N . LEU A 1 287 ? -2.022 -5.628 6.274 1.00 85.44 287 LEU A N 1
ATOM 2229 C CA . LEU A 1 287 ? -1.434 -6.971 6.366 1.00 85.44 287 LEU A CA 1
ATOM 2230 C C . LEU A 1 287 ? -0.076 -6.954 7.063 1.00 85.44 287 LEU A C 1
ATOM 2232 O O . LEU A 1 287 ? 0.194 -7.822 7.897 1.00 85.44 287 LEU A O 1
ATOM 2236 N N . ASP A 1 288 ? 0.726 -5.924 6.796 1.00 84.62 288 ASP A N 1
ATOM 2237 C CA . ASP A 1 288 ? 2.023 -5.724 7.429 1.00 84.62 288 ASP A CA 1
ATOM 2238 C C . ASP A 1 288 ? 1.878 -5.643 8.957 1.00 84.62 288 ASP A C 1
ATOM 2240 O O . ASP A 1 288 ? 2.615 -6.298 9.695 1.00 84.62 288 ASP A O 1
ATOM 2244 N N . LEU A 1 289 ? 0.867 -4.914 9.445 1.00 81.88 289 LEU A N 1
ATOM 2245 C CA . LEU A 1 289 ? 0.577 -4.804 10.879 1.00 81.88 289 LEU A CA 1
ATOM 2246 C C . LEU A 1 289 ? 0.265 -6.144 11.557 1.00 81.88 289 LEU A C 1
ATOM 2248 O O . LEU A 1 289 ? 0.480 -6.257 12.764 1.00 81.88 289 LEU A O 1
ATOM 2252 N N . TYR A 1 290 ? -0.276 -7.122 10.825 1.00 81.94 290 TYR A N 1
ATOM 2253 C CA . TYR A 1 290 ? -0.666 -8.413 11.393 1.00 81.94 290 TYR A CA 1
ATOM 2254 C C . TYR A 1 290 ? 0.402 -9.494 11.239 1.00 81.94 290 TYR A C 1
ATOM 2256 O O . TYR A 1 290 ? 0.547 -10.292 12.158 1.00 81.94 290 TYR A O 1
ATOM 2264 N N . TRP A 1 291 ? 1.119 -9.548 10.110 1.00 83.38 291 TRP A N 1
ATOM 2265 C CA . TRP A 1 291 ? 1.973 -10.700 9.781 1.00 83.38 291 TRP A CA 1
ATOM 2266 C C . TRP A 1 291 ? 3.405 -10.354 9.381 1.00 83.38 291 TRP A C 1
ATOM 2268 O O . TRP A 1 291 ? 4.220 -11.265 9.258 1.00 83.38 291 TRP A O 1
ATOM 2278 N N . GLN A 1 292 ? 3.764 -9.080 9.183 1.00 77.56 292 GLN A N 1
ATOM 2279 C CA . GLN A 1 292 ? 5.128 -8.739 8.759 1.00 77.56 292 GLN A CA 1
ATOM 2280 C C . GLN A 1 292 ? 6.172 -9.170 9.786 1.00 77.56 292 GLN A C 1
ATOM 2282 O O . GLN A 1 292 ? 7.225 -9.666 9.400 1.00 77.56 292 GLN A O 1
ATOM 2287 N N . GLN A 1 293 ? 5.896 -8.978 11.078 1.00 74.88 293 GLN A N 1
ATOM 2288 C CA . GLN A 1 293 ? 6.832 -9.360 12.137 1.00 74.88 293 GLN A CA 1
ATOM 2289 C C . GLN A 1 293 ? 7.057 -10.872 12.166 1.00 74.88 293 GLN A C 1
ATOM 2291 O O . GLN A 1 293 ? 8.205 -11.302 12.231 1.00 74.88 293 GLN A O 1
ATOM 2296 N N . ASP A 1 294 ? 5.985 -11.654 12.031 1.00 72.75 294 ASP A N 1
ATOM 2297 C CA . ASP A 1 294 ? 6.055 -13.114 11.997 1.00 72.75 294 ASP A CA 1
ATOM 2298 C C . ASP A 1 294 ? 6.909 -13.584 10.809 1.00 72.75 294 ASP A C 1
ATOM 2300 O O . ASP A 1 294 ? 7.896 -14.293 10.997 1.00 72.75 294 ASP A O 1
ATOM 2304 N N . VAL A 1 295 ? 6.610 -13.092 9.601 1.00 71.25 295 VAL A N 1
ATOM 2305 C CA . VAL A 1 295 ? 7.308 -13.483 8.363 1.00 71.25 295 VAL A CA 1
ATOM 2306 C C . VAL A 1 295 ? 8.766 -13.015 8.343 1.00 71.25 295 VAL A C 1
ATOM 2308 O O . VAL A 1 295 ? 9.648 -13.760 7.928 1.00 71.25 295 VAL A O 1
ATOM 2311 N N . ALA A 1 296 ? 9.052 -11.797 8.812 1.00 66.81 296 ALA A N 1
ATOM 2312 C CA . ALA A 1 296 ? 10.418 -11.273 8.877 1.00 66.81 296 ALA A CA 1
ATOM 2313 C C . ALA A 1 296 ? 11.274 -11.976 9.945 1.00 66.81 296 ALA A C 1
ATOM 2315 O O . ALA A 1 296 ? 12.501 -11.953 9.866 1.00 66.81 296 ALA A O 1
ATOM 2316 N N . SER A 1 297 ? 10.640 -12.572 10.957 1.00 66.56 297 SER A N 1
ATOM 2317 C CA . SER A 1 297 ? 11.334 -13.333 11.997 1.00 66.56 297 SER A CA 1
ATOM 2318 C C . SER A 1 297 ? 11.639 -14.776 11.591 1.00 66.56 297 SER A C 1
ATOM 2320 O O . SER A 1 297 ? 12.519 -15.390 12.194 1.00 66.56 297 SER A O 1
ATOM 2322 N N . GLU A 1 298 ? 10.968 -15.310 10.564 1.00 64.81 298 GLU A N 1
ATOM 2323 C CA . GLU A 1 298 ? 11.225 -16.653 10.047 1.00 64.81 298 GLU A CA 1
ATOM 2324 C C . GLU A 1 298 ? 12.448 -16.651 9.105 1.00 64.81 298 GLU A C 1
ATOM 2326 O O . GLU A 1 298 ? 12.395 -16.102 7.998 1.00 64.81 298 GLU A O 1
ATOM 2331 N N . PRO A 1 299 ? 13.570 -17.290 9.498 1.00 55.03 299 PRO A N 1
ATOM 2332 C CA . PRO A 1 299 ? 14.808 -17.277 8.713 1.00 55.03 299 PRO A CA 1
ATOM 2333 C C . PRO A 1 299 ? 14.708 -18.101 7.422 1.00 55.03 299 PRO A C 1
ATOM 2335 O O . PRO A 1 299 ? 15.486 -17.890 6.501 1.00 55.03 299 PRO A O 1
ATOM 2338 N N . ALA A 1 300 ? 13.750 -19.030 7.338 1.00 55.81 300 ALA A N 1
ATOM 2339 C CA . ALA A 1 300 ? 13.491 -19.820 6.133 1.00 55.81 300 ALA A CA 1
ATOM 2340 C C . ALA A 1 300 ? 12.689 -19.051 5.064 1.00 55.81 300 ALA A C 1
ATOM 2342 O O . ALA A 1 300 ? 12.649 -19.473 3.912 1.00 55.81 300 ALA A O 1
ATOM 2343 N N . LEU A 1 301 ? 12.035 -17.949 5.450 1.00 51.25 301 LEU A N 1
ATOM 2344 C CA . LEU A 1 301 ? 11.125 -17.172 4.602 1.00 51.25 301 LEU A CA 1
ATOM 2345 C C . LEU A 1 301 ? 11.670 -15.771 4.304 1.00 51.25 301 LEU A C 1
ATOM 2347 O O . LEU A 1 301 ? 11.408 -15.210 3.250 1.00 51.25 301 LEU A O 1
ATOM 2351 N N . SER A 1 302 ? 12.476 -15.197 5.191 1.00 51.00 302 SER A N 1
ATOM 2352 C CA . SER A 1 302 ? 13.205 -13.969 4.887 1.00 51.00 302 SER A CA 1
ATOM 2353 C C . SER A 1 302 ? 14.550 -14.311 4.243 1.00 51.00 302 SER A C 1
ATOM 2355 O O . SER A 1 302 ? 15.566 -14.451 4.921 1.00 51.00 302 SER A O 1
ATOM 2357 N N . SER A 1 303 ? 14.595 -14.389 2.909 1.00 49.50 303 SER A N 1
ATOM 2358 C CA . SER A 1 303 ? 15.849 -14.281 2.141 1.00 49.50 303 SER A CA 1
ATOM 2359 C C . SER A 1 303 ? 16.379 -12.843 2.178 1.00 49.50 303 SER A C 1
ATOM 2361 O O . SER A 1 303 ? 16.723 -12.245 1.163 1.00 49.50 303 SER A O 1
ATOM 2363 N N . ASP A 1 304 ? 16.410 -12.258 3.375 1.00 53.31 304 ASP A N 1
ATOM 2364 C CA . ASP A 1 304 ? 16.660 -10.847 3.567 1.00 53.31 304 ASP A CA 1
ATOM 2365 C C . ASP A 1 304 ? 18.107 -10.585 3.140 1.00 53.31 304 ASP A C 1
ATOM 2367 O O . ASP A 1 304 ? 19.067 -10.973 3.810 1.00 53.31 304 ASP A O 1
ATOM 2371 N N . CYS A 1 305 ? 18.286 -9.851 2.045 1.00 49.91 305 CYS A N 1
ATOM 2372 C CA . CYS A 1 305 ? 19.572 -9.264 1.674 1.00 49.91 305 CYS A CA 1
ATOM 2373 C C . CYS A 1 305 ? 20.154 -8.437 2.850 1.00 49.91 305 CYS A C 1
ATOM 2375 O O . CYS A 1 305 ? 21.360 -8.241 2.956 1.00 49.91 305 CYS A O 1
ATOM 2377 N N . ARG A 1 306 ? 19.311 -8.038 3.821 1.00 50.44 306 ARG A N 1
ATOM 2378 C CA . ARG A 1 306 ? 19.701 -7.491 5.130 1.00 50.44 306 ARG A CA 1
ATOM 2379 C C . ARG A 1 306 ? 20.517 -8.447 6.002 1.00 50.44 306 ARG A C 1
ATOM 2381 O O . ARG A 1 306 ? 21.395 -7.956 6.697 1.00 50.44 306 ARG A O 1
ATOM 2388 N N . TYR A 1 307 ? 20.256 -9.756 6.005 1.00 51.19 307 TYR A N 1
ATOM 2389 C CA . TYR A 1 307 ? 21.106 -10.747 6.685 1.00 51.19 307 TYR A CA 1
ATOM 2390 C C . TYR A 1 307 ? 22.456 -10.880 5.979 1.00 51.19 307 TYR A C 1
ATOM 2392 O O . TYR A 1 307 ? 23.490 -10.944 6.644 1.00 51.19 307 TYR A O 1
ATOM 2400 N N . PHE A 1 308 ? 22.448 -10.826 4.644 1.00 50.88 308 PHE A N 1
ATOM 2401 C CA . PHE A 1 308 ? 23.660 -10.820 3.824 1.00 50.88 308 PHE A CA 1
ATOM 2402 C C . PHE A 1 308 ? 24.513 -9.562 4.086 1.00 50.88 308 PHE A C 1
ATOM 2404 O O . PHE A 1 308 ? 25.712 -9.661 4.328 1.00 50.88 308 PHE A O 1
ATOM 2411 N N . LEU A 1 309 ? 23.883 -8.382 4.144 1.00 50.22 309 LEU A N 1
ATOM 2412 C CA . LEU A 1 309 ? 24.519 -7.092 4.447 1.00 50.22 309 LEU A CA 1
ATOM 2413 C C . LEU A 1 309 ? 24.902 -6.928 5.924 1.00 50.22 309 LEU A C 1
ATOM 2415 O O . LEU A 1 309 ? 25.873 -6.240 6.228 1.00 50.22 309 LEU A O 1
ATOM 2419 N N . LYS A 1 310 ? 24.165 -7.546 6.858 1.00 48.44 310 LYS A N 1
ATOM 2420 C CA . LYS A 1 310 ? 24.509 -7.533 8.289 1.00 48.44 310 LYS A CA 1
ATOM 2421 C C . LYS A 1 310 ? 25.664 -8.463 8.640 1.00 48.44 310 LYS A C 1
ATOM 2423 O O . LYS A 1 310 ? 26.088 -8.417 9.792 1.00 48.44 310 LYS A O 1
ATOM 2428 N N . LEU A 1 311 ? 26.157 -9.294 7.710 1.00 49.31 311 LEU A N 1
ATOM 2429 C CA . LEU A 1 311 ? 27.219 -10.283 7.965 1.00 49.31 311 LEU A CA 1
ATOM 2430 C C . LEU A 1 311 ? 26.947 -11.156 9.205 1.00 49.31 311 LEU A C 1
ATOM 2432 O O . LEU A 1 311 ? 27.850 -11.772 9.761 1.00 49.31 311 LEU A O 1
ATOM 2436 N N . SER A 1 312 ? 25.693 -11.232 9.655 1.00 48.38 312 SER A N 1
ATOM 2437 C CA . SER A 1 312 ? 25.306 -11.993 10.833 1.00 48.38 312 SER A CA 1
ATOM 2438 C C . SER A 1 312 ? 24.970 -13.405 10.386 1.00 48.38 312 SER A C 1
ATOM 2440 O O . SER A 1 312 ? 23.817 -13.836 10.440 1.00 48.38 312 SER A O 1
ATOM 2442 N N . TRP A 1 313 ? 25.985 -14.109 9.896 1.00 45.03 313 TRP A N 1
ATOM 2443 C CA . TRP A 1 313 ? 25.942 -15.558 9.844 1.00 45.03 313 TRP A CA 1
ATOM 2444 C C . TRP A 1 313 ? 25.941 -16.029 11.295 1.00 45.03 313 TRP A C 1
ATOM 2446 O O . TRP A 1 313 ? 26.954 -15.956 11.981 1.00 45.03 313 TRP A O 1
ATOM 2456 N N . LYS A 1 314 ? 24.775 -16.437 11.803 1.00 39.28 314 LYS A N 1
ATOM 2457 C CA . LYS A 1 314 ? 24.715 -17.221 13.038 1.00 39.28 314 LYS A CA 1
ATOM 2458 C C . LYS A 1 314 ? 25.176 -18.639 12.712 1.00 39.28 314 LYS A C 1
ATOM 2460 O O . LYS A 1 314 ? 24.353 -19.531 12.512 1.00 39.28 314 LYS A O 1
ATOM 2465 N N . HIS A 1 315 ? 26.488 -18.808 12.645 1.00 41.00 315 HIS A N 1
ATOM 2466 C CA . HIS A 1 315 ? 27.164 -20.047 12.998 1.00 41.00 315 HIS A CA 1
ATOM 2467 C C . HIS A 1 315 ? 28.113 -19.723 14.145 1.00 41.00 315 HIS A C 1
ATOM 2469 O O . HIS A 1 315 ? 28.952 -18.815 13.966 1.00 41.00 315 HIS A O 1
#

Secondary structure (DSSP, 8-state):
-HHHHHHHHHHHHHHHHHHHHHHHHHHHHHIIIIIIT--S---HHHHHHHHHHHHHHHT-HHHHHHHHHHHHHHHTSHHHHHHHHHHHHHHHHHHHHHHHHHHHHHHHHHHHHHHHHHHHHHHHHHHGGG-TT--HHHHHHHHHHHHHHHHHHHH-HHHHHHHIIIIIHHHHH-TTTTTHHHHHHHHHHHHHHHIIIIIHHHHHHHHHHHHHHHHHHHHHHHHHHHHHHS----S-TTTSHHHHHHHHHHHHHHHHHHHHHHHHHHHHHHHHS-HHHHHHHHHHHHHIIIIIHHHHH-TTT---HHHHHTT----

Foldseek 3Di:
DVVVVVVVVLVVLLVVLVVLVVLVVCLVCCCCCCVVVVNDPDDLVVSLVSVVVSVVLVPDPSSVVSVVVVVVVVCPDPVCVVCVVVVVVVVVVCVVVVLVVLLVLLLVLLVCLVPVLVVLLVLQVVQLVVDPLRDPVLSVLLNVVSVVLSVVCLVDVLSSSLCCCVQVVCLVPDPPNSCCSNCVSNVSVVVVVCCVPQQCVQQVVLVVLLVVLVVLCVVLVVVVVCVVPVPDDDPPVPPCPCVVVVSVVVNVVSVVVVVVSVVSSSSSVSVVDDSVSVVVSVVSVVVCVPPVVVQCPDPVSCPNVVCVVVVPPPD

Radius of gyration: 26.05 Å; chains: 1; bounding box: 54×62×72 Å

Sequence (315 aa):
MAAMTYFLKQTLVVFLVISCWCLLAVVLIGYIVGDLAGLIDTSRQAQAWSLLLLFGLSRSSTLRVANLRIRQWFADTGLAAVVGPALITVRDIVVRGLRSVYVNVYLAADVLFCVGTPLLIISASAGWWLLPEVSHMSLIIYSCVISIIFFAGLWCNLVRLLSLGYFFGHWLVDDAMLRYPFVAPAVVQQNIELLMNDALNALLPAVGLALIVYLLARRYGLEMIKRAFGGRVSQAYERGFGRQIFSNYLLLGCLVMATPLIAVITQIAISHINIHMLFVGLGIWALDLYWQQDVASEPALSSDCRYFLKLSWKH